Protein AF-A0AAV9DGF5-F1 (afdb_monomer_lite)

Secondary structure (DSSP, 8-state):
-------SHHHHHHHHHHHHHTT----------------SSSS-------HHHHHHHHHHHHHHHHH--------------------EE-SSTTSPPSEEPP---------S------SS---TTSHHHHHHHHHH---HHHHHHHHHHHHHHHHHHHHHHHHHHHHHHHHHHHHHHHHHHHH-STHHHHHHHHHHHHHHHHHHHTT-

Sequence (208 aa):
MDSSSSSDGDAEWRAAIDSIASSAVVFPTKSVSEHRGDGDRPMGTSRGPNLYQLKAQKLLEGILDKSLVMVKDPIPCSDEDPQENEVGIRLFQNAPSGIIFDPIDETQPIRRRPRILPGEEVDEKSKKFKRQIISVAVDGYDIMAAAKHACERSFAKFETKNAAAEAAAKREEERVAKLKKLRGEKWLPSVAREMKTAKLQDDLLQGK

Foldseek 3Di:
DDDDDPPDVVPVVVVVVVVVVVVDDDDYDDDDADDDDDDDDDDDPCPDQGTVSVVVVVVVVVVCVVPDDDPPDDDDDDDDDDDDPQQADDPDPPDPGDGHDDPPPCPDDPPDDPPPDVPDDDDCVDPVNVVVCVVPDDDPVVVVVVVVVVVVVVVVVVVVVVVVVVVVVVVVVVVVVVCCVVPPPCPPVVVVVVVVVVVVVVVVVVPD

Radius of gyration: 36.72 Å; chains: 1; bounding box: 61×80×87 Å

Structure (mmCIF, N/CA/C/O backbone):
data_AF-A0AAV9DGF5-F1
#
_entry.id   AF-A0AAV9DGF5-F1
#
loop_
_atom_site.group_PDB
_atom_site.id
_atom_site.type_symbol
_atom_site.label_atom_id
_atom_site.label_alt_id
_atom_site.label_comp_id
_atom_site.label_asym_id
_atom_site.label_entity_id
_atom_site.label_seq_id
_atom_site.pdbx_PDB_ins_code
_atom_site.Cartn_x
_atom_site.Cartn_y
_atom_site.Cartn_z
_atom_site.occupancy
_atom_site.B_iso_or_equiv
_atom_site.auth_seq_id
_atom_site.auth_comp_id
_atom_site.auth_asym_id
_atom_site.auth_atom_id
_atom_site.pdbx_PDB_model_num
ATOM 1 N N . MET A 1 1 ? -31.010 31.201 3.236 1.00 46.94 1 MET A N 1
ATOM 2 C CA . MET A 1 1 ? -31.273 30.526 1.957 1.00 46.94 1 MET A CA 1
ATOM 3 C C . MET A 1 1 ? -29.942 29.934 1.508 1.00 46.94 1 MET A C 1
ATOM 5 O O . MET A 1 1 ? -29.032 30.713 1.260 1.00 46.94 1 MET A O 1
ATOM 9 N N . ASP A 1 2 ? -29.685 28.628 1.586 1.00 41.91 2 ASP A N 1
ATOM 10 C CA . ASP A 1 2 ? -30.564 27.524 2.005 1.00 41.91 2 ASP A CA 1
ATOM 11 C C . ASP A 1 2 ? -29.786 26.451 2.779 1.00 41.91 2 ASP A C 1
ATOM 13 O O . ASP A 1 2 ? -28.618 26.187 2.499 1.00 41.91 2 ASP A O 1
ATOM 17 N N . SER A 1 3 ? -30.438 25.827 3.764 1.00 47.69 3 SER A N 1
ATOM 18 C CA . SER A 1 3 ? -29.884 24.709 4.537 1.00 47.69 3 SER A CA 1
ATOM 19 C C . SER A 1 3 ? -30.560 23.414 4.097 1.00 47.69 3 SER A C 1
ATOM 21 O O . SER A 1 3 ? -31.632 23.076 4.592 1.00 47.69 3 SER A O 1
ATOM 23 N N . SER A 1 4 ? -29.946 22.692 3.157 1.00 61.62 4 SER A N 1
ATOM 24 C CA . SER A 1 4 ? -30.493 21.420 2.673 1.00 61.62 4 SER A CA 1
ATOM 25 C C . SER A 1 4 ? -30.125 20.273 3.620 1.00 61.62 4 SER A C 1
ATOM 27 O O . SER A 1 4 ? -28.974 19.842 3.684 1.00 61.62 4 SER A O 1
ATOM 29 N N . SER A 1 5 ? -31.116 19.794 4.373 1.00 56.00 5 SER A N 1
ATOM 30 C CA . SER A 1 5 ? -30.986 18.700 5.340 1.00 56.00 5 SER A CA 1
ATOM 31 C C . SER A 1 5 ? -30.864 17.341 4.641 1.00 56.00 5 SER A C 1
ATOM 33 O O . SER A 1 5 ? -31.859 16.771 4.206 1.00 56.00 5 SER A O 1
ATOM 35 N N . SER A 1 6 ? -29.648 16.794 4.571 1.00 53.22 6 SER A N 1
ATOM 36 C CA . SER A 1 6 ? -29.390 15.404 4.159 1.00 53.22 6 SER A CA 1
ATOM 37 C C . SER A 1 6 ? -29.253 14.497 5.391 1.00 53.22 6 SER A C 1
ATOM 39 O O . SER A 1 6 ? -28.189 13.931 5.639 1.00 53.22 6 SER A O 1
ATOM 41 N N . SER A 1 7 ? -30.318 14.399 6.192 1.00 56.41 7 SER A N 1
ATOM 42 C CA . SER A 1 7 ? -30.337 13.697 7.489 1.00 56.41 7 SER A CA 1
ATOM 43 C C . SER A 1 7 ? -31.267 12.469 7.505 1.00 56.41 7 SER A C 1
ATOM 45 O O . SER A 1 7 ? -31.909 12.207 8.519 1.00 56.41 7 SER A O 1
ATOM 47 N N . ASP A 1 8 ? -31.349 11.734 6.393 1.00 61.16 8 ASP A N 1
ATOM 48 C CA . ASP A 1 8 ? -32.264 10.583 6.243 1.00 61.16 8 ASP A CA 1
ATOM 49 C C . ASP A 1 8 ? -31.530 9.223 6.261 1.00 61.16 8 ASP A C 1
ATOM 51 O O . ASP A 1 8 ? -31.943 8.277 6.930 1.00 61.16 8 ASP A O 1
ATOM 55 N N . GLY A 1 9 ? -30.342 9.144 5.644 1.00 62.19 9 GLY A N 1
ATOM 56 C CA . GLY A 1 9 ? -29.578 7.888 5.534 1.00 62.19 9 GLY A CA 1
ATOM 57 C C . GLY A 1 9 ? -29.103 7.274 6.864 1.00 62.19 9 GLY A C 1
ATOM 58 O O . GLY A 1 9 ? -28.858 6.071 6.925 1.00 62.19 9 GLY A O 1
ATOM 59 N N . ASP A 1 10 ? -29.002 8.061 7.943 1.00 70.38 10 ASP A N 1
ATOM 60 C CA . ASP A 1 10 ? -28.616 7.547 9.271 1.00 70.38 10 ASP A CA 1
ATOM 61 C C . ASP A 1 10 ? -29.777 6.811 9.973 1.00 70.38 10 ASP A C 1
ATOM 63 O O . ASP A 1 10 ? -29.538 5.998 10.866 1.00 70.38 10 ASP A O 1
ATOM 67 N N . ALA A 1 11 ? -31.031 7.072 9.574 1.00 78.38 11 ALA A N 1
ATOM 68 C CA . ALA A 1 11 ? -32.221 6.438 10.142 1.00 78.38 11 ALA A CA 1
ATOM 69 C C . ALA A 1 11 ? -32.510 5.077 9.489 1.00 78.38 11 ALA A C 1
ATOM 71 O O . ALA A 1 11 ? -32.663 4.080 10.200 1.00 78.38 11 ALA A O 1
ATOM 72 N N . GLU A 1 12 ? -32.504 5.007 8.152 1.00 77.94 12 GLU A N 1
ATOM 73 C CA . GLU A 1 12 ? -32.692 3.748 7.410 1.00 77.94 12 GLU A CA 1
ATOM 74 C C . GLU A 1 12 ? -31.630 2.702 7.776 1.00 77.94 12 GLU A C 1
ATOM 76 O O . GLU A 1 12 ? -31.948 1.536 8.025 1.00 77.94 12 GLU A O 1
ATOM 81 N N . TRP A 1 13 ? -30.362 3.122 7.879 1.00 73.69 13 TRP A N 1
ATOM 82 C CA . TRP A 1 13 ? -29.264 2.221 8.226 1.00 73.69 13 TRP A CA 1
ATOM 83 C C . TRP A 1 13 ? -29.421 1.612 9.627 1.00 73.69 13 TRP A C 1
ATOM 85 O O . TRP A 1 13 ? -29.176 0.419 9.813 1.00 73.69 13 TRP A O 1
ATOM 95 N N . ARG A 1 14 ? -29.891 2.393 10.610 1.00 79.94 14 ARG A N 1
ATOM 96 C CA . ARG A 1 14 ? -30.169 1.896 11.969 1.00 79.94 14 ARG A CA 1
ATOM 97 C C . ARG A 1 14 ? -31.327 0.901 11.984 1.00 79.94 14 ARG A C 1
ATOM 99 O O . ARG A 1 14 ? -31.186 -0.169 12.570 1.00 79.94 14 ARG A O 1
ATOM 106 N N . ALA A 1 15 ? -32.417 1.200 11.277 1.00 83.06 15 ALA A N 1
ATOM 107 C CA . ALA A 1 15 ? -33.569 0.304 11.180 1.00 83.06 15 ALA A CA 1
ATOM 108 C C . ALA A 1 15 ? -33.201 -1.069 10.577 1.00 83.06 15 ALA A C 1
ATOM 110 O O . ALA A 1 15 ? -33.665 -2.105 11.059 1.00 83.06 15 ALA A O 1
ATOM 111 N N . ALA A 1 16 ? -32.317 -1.097 9.572 1.00 77.94 16 ALA A N 1
ATOM 112 C CA . ALA A 1 16 ? -31.817 -2.341 8.985 1.00 77.94 16 ALA A CA 1
ATOM 113 C C . ALA A 1 16 ? -30.972 -3.176 9.971 1.00 77.94 16 ALA A C 1
ATOM 115 O O . ALA A 1 16 ? -31.096 -4.401 10.006 1.00 77.94 16 ALA A O 1
ATOM 116 N N . ILE A 1 17 ? -30.143 -2.529 10.801 1.00 74.00 17 ILE A N 1
ATOM 117 C CA . ILE A 1 17 ? -29.338 -3.197 11.840 1.00 74.00 17 ILE A CA 1
ATOM 118 C C . ILE A 1 17 ? -30.240 -3.804 12.928 1.00 74.00 17 ILE A C 1
ATOM 120 O O . ILE A 1 17 ? -30.071 -4.974 13.278 1.00 74.00 17 ILE A O 1
ATOM 124 N N . ASP A 1 18 ? -31.221 -3.049 13.429 1.00 77.75 18 ASP A N 1
ATOM 125 C CA . ASP A 1 18 ? -32.106 -3.492 14.518 1.00 77.75 18 ASP A CA 1
ATOM 126 C C . ASP A 1 18 ? -33.054 -4.632 14.083 1.00 77.75 18 ASP A C 1
ATOM 128 O O . ASP A 1 18 ? -33.373 -5.532 14.871 1.00 77.75 18 ASP A O 1
ATOM 132 N N . SER A 1 19 ? -33.433 -4.657 12.799 1.00 73.75 19 SER A N 1
ATOM 133 C CA . SER A 1 19 ? -34.168 -5.769 12.182 1.00 73.75 19 SER A CA 1
ATOM 134 C C . SER A 1 19 ? -33.373 -7.084 12.220 1.00 73.75 19 SER A C 1
ATOM 136 O O . SER A 1 19 ? -33.920 -8.128 12.579 1.00 73.75 19 SER A O 1
ATOM 138 N N . ILE A 1 20 ? -32.065 -7.035 11.939 1.00 65.38 20 ILE A N 1
ATOM 139 C CA . ILE A 1 20 ? -31.173 -8.206 11.996 1.00 65.38 20 ILE A CA 1
ATOM 140 C C . ILE A 1 20 ? -30.886 -8.608 13.451 1.00 65.38 20 ILE A C 1
ATOM 142 O O . ILE A 1 20 ? -30.880 -9.797 13.777 1.00 65.38 20 ILE A O 1
ATOM 146 N N . ALA A 1 21 ? -30.695 -7.633 14.347 1.00 56.59 21 ALA A N 1
ATOM 147 C CA . ALA A 1 21 ? -30.430 -7.876 15.766 1.00 56.59 21 ALA A CA 1
ATOM 148 C C . ALA A 1 21 ? -31.577 -8.628 16.468 1.00 56.59 21 ALA A C 1
ATOM 150 O O . ALA A 1 21 ? -31.322 -9.450 17.346 1.00 56.59 21 ALA A O 1
ATOM 151 N N . SER A 1 22 ? -32.823 -8.422 16.029 1.00 55.53 22 SER A N 1
ATOM 152 C CA . SER A 1 22 ? -33.998 -9.146 16.539 1.00 55.53 22 SER A CA 1
ATOM 153 C C . SER A 1 22 ? -34.061 -10.625 16.115 1.00 55.53 22 SER A C 1
ATOM 155 O O . SER A 1 22 ? -34.888 -11.368 16.639 1.00 55.53 22 SER A O 1
ATOM 157 N N . SER A 1 23 ? -33.201 -11.073 15.190 1.00 54.19 23 SER A N 1
ATOM 158 C CA . SER A 1 23 ? -33.196 -12.441 14.644 1.00 54.19 23 SER A CA 1
ATOM 159 C C . SER A 1 23 ? -31.951 -13.270 15.014 1.00 54.19 23 SER A C 1
ATOM 161 O O . SER A 1 23 ? -31.856 -14.430 14.604 1.00 54.19 23 SER A O 1
ATOM 163 N N . ALA A 1 24 ? -30.982 -12.713 15.749 1.00 49.12 24 ALA A N 1
ATOM 164 C CA . ALA A 1 24 ? -29.681 -13.348 15.983 1.00 49.12 24 ALA A CA 1
ATOM 165 C C . ALA A 1 24 ? -29.558 -13.978 17.385 1.00 49.12 24 ALA A C 1
ATOM 167 O O . ALA A 1 24 ? -29.475 -13.289 18.402 1.00 49.12 24 ALA A O 1
ATOM 168 N N . VAL A 1 25 ? -29.501 -15.312 17.430 1.00 52.97 25 VAL A N 1
ATOM 169 C CA . VAL A 1 25 ? -29.351 -16.103 18.665 1.00 52.97 25 VAL A CA 1
ATOM 170 C C . VAL A 1 25 ? -27.899 -16.039 19.195 1.00 52.97 25 VAL A C 1
ATOM 172 O O . VAL A 1 25 ? -26.943 -15.963 18.427 1.00 52.97 25 VAL A O 1
ATOM 175 N N . VAL A 1 26 ? -27.746 -16.033 20.523 1.00 58.12 26 VAL A N 1
ATOM 176 C CA . VAL A 1 26 ? -26.513 -15.772 21.314 1.00 58.12 26 VAL A CA 1
ATOM 177 C C . VAL A 1 26 ? -25.392 -16.825 21.113 1.00 58.12 26 VAL A C 1
ATOM 179 O O . VAL A 1 26 ? -25.732 -17.951 20.792 1.00 58.12 26 VAL A O 1
ATOM 182 N N . PHE A 1 27 ? -24.095 -16.503 21.356 1.00 40.12 27 PHE A N 1
ATOM 183 C CA . PHE A 1 27 ? -23.136 -17.212 22.276 1.00 40.12 27 PHE A CA 1
ATOM 184 C C . PHE A 1 27 ? -21.673 -16.612 22.286 1.00 40.12 27 PHE A C 1
ATOM 186 O O . PHE A 1 27 ? -21.283 -16.015 21.283 1.00 40.12 27 PHE A O 1
ATOM 193 N N . PRO A 1 28 ? -20.841 -16.703 23.378 1.00 58.50 28 PRO A N 1
ATOM 194 C CA . PRO A 1 28 ? -19.649 -15.817 23.568 1.00 58.50 28 PRO A CA 1
ATOM 195 C C . PRO A 1 28 ? -18.315 -16.362 24.219 1.00 58.50 28 PRO A C 1
ATOM 197 O O . PRO A 1 28 ? -18.340 -17.237 25.075 1.00 58.50 28 PRO A O 1
ATOM 200 N N . THR A 1 29 ? -17.175 -15.645 24.033 1.00 58.03 29 THR A N 1
ATOM 201 C CA . THR A 1 29 ? -15.980 -15.476 24.963 1.00 58.03 29 THR A CA 1
ATOM 202 C C . THR A 1 29 ? -15.065 -16.676 25.379 1.00 58.03 29 THR A C 1
ATOM 204 O O . THR A 1 29 ? -15.499 -17.811 25.316 1.00 58.03 29 THR A O 1
ATOM 207 N N . LYS A 1 30 ? -13.813 -16.554 25.916 1.00 56.44 30 LYS A N 1
ATOM 208 C CA . LYS A 1 30 ? -12.624 -15.645 25.721 1.00 56.44 30 LYS A CA 1
ATOM 209 C C . LYS A 1 30 ? -11.301 -16.319 26.255 1.00 56.44 30 LYS A C 1
ATOM 211 O O . LYS A 1 30 ? -11.115 -17.483 25.934 1.00 56.44 30 LYS A O 1
ATOM 216 N N . SER A 1 31 ? -10.342 -15.673 26.972 1.00 57.84 31 SER A N 1
ATOM 217 C CA . SER A 1 31 ? -8.988 -16.271 27.269 1.00 57.84 31 SER A CA 1
ATOM 218 C C . SER A 1 31 ? -8.159 -15.743 28.511 1.00 57.84 31 SER A C 1
ATOM 220 O O . SER A 1 31 ? -8.039 -14.522 28.595 1.00 57.84 31 SER A O 1
ATOM 222 N N . VAL A 1 32 ? -7.370 -16.610 29.231 1.00 56.53 32 VAL A N 1
ATOM 223 C CA . VAL A 1 32 ? -5.864 -16.509 29.533 1.00 56.53 32 VAL A CA 1
ATOM 224 C C . VAL A 1 32 ? -5.252 -15.844 30.886 1.00 56.53 32 VAL A C 1
ATOM 226 O O . VAL A 1 32 ? -5.646 -14.713 31.127 1.00 56.53 32 VAL A O 1
ATOM 229 N N . SER A 1 33 ? -4.303 -16.437 31.737 1.00 52.28 33 SER A N 1
ATOM 230 C CA . SER A 1 33 ? -3.058 -15.841 32.483 1.00 52.28 33 SER A CA 1
ATOM 231 C C . SER A 1 33 ? -2.229 -16.613 33.624 1.00 52.28 33 SER A C 1
ATOM 233 O O . SER A 1 33 ? -2.580 -17.738 33.953 1.00 52.28 33 SER A O 1
ATOM 235 N N . GLU A 1 34 ? -1.102 -16.030 34.170 1.00 51.31 34 GLU A N 1
ATOM 236 C CA . GLU A 1 34 ? 0.100 -16.549 34.966 1.00 51.31 34 GLU A CA 1
ATOM 237 C C . GLU A 1 34 ? 0.303 -16.141 36.488 1.00 51.31 34 GLU A C 1
ATOM 239 O O . GLU A 1 34 ? -0.334 -15.188 36.922 1.00 51.31 34 GLU A O 1
ATOM 244 N N . HIS A 1 35 ? 1.309 -16.699 37.244 1.00 42.53 35 HIS A N 1
ATOM 245 C CA . HIS A 1 35 ? 2.195 -15.957 38.229 1.00 42.53 35 HIS A CA 1
ATOM 246 C C . HIS A 1 35 ? 3.479 -16.674 38.785 1.00 42.53 35 HIS A C 1
ATOM 248 O O . HIS A 1 35 ? 3.646 -17.883 38.610 1.00 42.53 35 HIS A O 1
ATOM 254 N N . ARG A 1 36 ? 4.422 -15.910 39.388 1.00 50.97 36 ARG A N 1
ATOM 255 C CA . ARG A 1 36 ? 5.820 -16.281 39.768 1.00 50.97 36 ARG A CA 1
ATOM 256 C C . ARG A 1 36 ? 6.086 -16.602 41.251 1.00 50.97 36 ARG A C 1
ATOM 258 O O . ARG A 1 36 ? 5.592 -15.904 42.134 1.00 50.97 36 ARG A O 1
ATOM 265 N N . GLY A 1 37 ? 7.010 -17.546 41.445 1.00 41.66 37 GLY A N 1
ATOM 266 C CA . GLY A 1 37 ? 7.922 -17.638 42.589 1.00 41.66 37 GLY A CA 1
ATOM 267 C C . GLY A 1 37 ? 9.325 -18.077 42.118 1.00 41.66 37 GLY A C 1
ATOM 268 O O . GLY A 1 37 ? 9.436 -18.869 41.180 1.00 41.66 37 GLY A O 1
ATOM 269 N N . ASP A 1 38 ? 10.377 -17.548 42.752 1.00 40.66 38 ASP A N 1
ATOM 270 C CA . ASP A 1 38 ? 11.799 -17.621 42.364 1.00 40.66 38 ASP A CA 1
ATOM 271 C C . ASP A 1 38 ? 12.630 -17.576 43.689 1.00 40.66 38 ASP A C 1
ATOM 273 O O . ASP A 1 38 ? 12.314 -16.732 44.524 1.00 40.66 38 ASP A O 1
ATOM 277 N N . GLY A 1 39 ? 13.672 -18.362 44.027 1.00 51.72 39 GLY A N 1
ATOM 278 C CA . GLY A 1 39 ? 14.284 -19.574 43.446 1.00 51.72 39 GLY A CA 1
ATOM 279 C C . GLY A 1 39 ? 15.826 -19.644 43.640 1.00 51.72 39 GLY A C 1
ATOM 280 O O . GLY A 1 39 ? 16.529 -18.929 42.923 1.00 51.72 39 GLY A O 1
ATOM 281 N N . ASP A 1 40 ? 16.361 -20.500 44.542 1.00 37.06 40 ASP A N 1
ATOM 282 C CA . ASP A 1 40 ? 17.813 -20.834 44.595 1.00 37.06 40 ASP A CA 1
ATOM 283 C C . ASP A 1 40 ? 18.193 -21.724 43.382 1.00 37.06 40 ASP A C 1
ATOM 285 O O . ASP A 1 40 ? 17.349 -22.460 42.864 1.00 37.06 40 ASP A O 1
ATOM 289 N N . ARG A 1 41 ? 19.406 -21.580 42.831 1.00 53.88 41 ARG A N 1
ATOM 290 C CA . ARG A 1 41 ? 19.732 -21.905 41.411 1.00 53.88 41 ARG A CA 1
ATOM 291 C C . ARG A 1 41 ? 20.765 -23.055 41.257 1.00 53.88 41 ARG A C 1
ATOM 293 O O . ARG A 1 41 ? 21.366 -23.407 42.264 1.00 53.88 41 ARG A O 1
ATOM 300 N N . PRO A 1 42 ? 21.081 -23.602 40.045 1.00 48.00 42 PRO A N 1
ATOM 301 C CA . PRO A 1 42 ? 20.579 -23.313 38.689 1.00 48.00 42 PRO A CA 1
ATOM 302 C C . PRO A 1 42 ? 20.271 -24.561 37.811 1.00 48.00 42 PRO A C 1
ATOM 304 O O . PRO A 1 42 ? 21.173 -25.235 37.321 1.00 48.00 42 PRO A O 1
ATOM 307 N N . MET A 1 43 ? 19.011 -24.781 37.444 1.00 47.69 43 MET A N 1
ATOM 308 C CA . MET A 1 43 ? 18.634 -25.380 36.149 1.00 47.69 43 MET A CA 1
ATOM 309 C C . MET A 1 43 ? 17.156 -25.067 35.946 1.00 47.69 43 MET A C 1
ATOM 311 O O . MET A 1 43 ? 16.347 -25.341 36.830 1.00 47.69 43 MET A O 1
ATOM 315 N N . GLY A 1 44 ? 16.822 -24.375 34.856 1.00 48.19 44 GLY A N 1
ATOM 316 C CA . GLY A 1 44 ? 15.523 -23.718 34.726 1.00 48.19 44 GLY A CA 1
ATOM 317 C C . GLY A 1 44 ? 14.374 -24.713 34.833 1.00 48.19 44 GLY A C 1
ATOM 318 O O . GLY A 1 44 ? 14.205 -25.545 33.943 1.00 48.19 44 GLY A O 1
ATO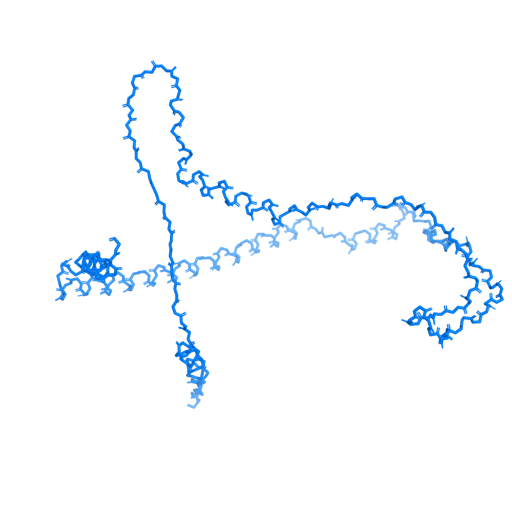M 319 N N . THR A 1 45 ? 13.553 -24.591 35.880 1.00 43.47 45 THR A N 1
ATOM 320 C CA . THR A 1 45 ? 12.236 -25.224 35.893 1.00 43.47 45 THR A CA 1
ATOM 321 C C . THR A 1 45 ? 11.524 -24.771 34.626 1.00 43.47 45 THR A C 1
ATOM 323 O O . THR A 1 45 ? 11.359 -23.570 34.397 1.00 43.47 45 THR A O 1
ATOM 326 N N . SER A 1 46 ? 11.155 -25.718 33.759 1.00 58.78 46 SER A N 1
ATOM 327 C CA . SER A 1 46 ? 10.479 -25.439 32.491 1.00 58.78 46 SER A CA 1
ATOM 328 C C . SER A 1 46 ? 9.029 -25.053 32.773 1.00 58.78 46 SER A C 1
ATOM 330 O O . SER A 1 46 ? 8.086 -25.795 32.498 1.00 58.78 46 SER A O 1
ATOM 332 N N . ARG A 1 47 ? 8.869 -23.886 33.398 1.00 62.97 47 ARG A N 1
ATOM 333 C CA . ARG A 1 47 ? 7.611 -23.209 33.657 1.00 62.97 47 ARG A CA 1
ATOM 334 C C . ARG A 1 47 ? 6.976 -23.015 32.286 1.00 62.97 47 ARG A C 1
ATOM 336 O O . ARG A 1 47 ? 7.508 -22.260 31.473 1.00 62.97 47 ARG A O 1
ATOM 343 N N . GLY A 1 48 ? 5.943 -23.820 32.017 1.00 69.69 48 GLY A N 1
ATOM 344 C CA . GLY A 1 48 ? 5.367 -23.999 30.683 1.00 69.69 48 GLY A CA 1
ATOM 345 C C . GLY A 1 48 ? 5.049 -22.659 30.023 1.00 69.69 48 GLY A C 1
ATOM 346 O O . GLY A 1 48 ? 4.797 -21.694 30.752 1.00 69.69 48 GLY A O 1
ATOM 347 N N . PRO A 1 49 ? 5.095 -22.586 28.676 1.00 72.94 49 PRO A N 1
ATOM 348 C CA . PRO A 1 49 ? 5.142 -21.332 27.937 1.00 72.94 49 PRO A CA 1
ATOM 349 C C . PRO A 1 49 ? 4.102 -20.368 28.479 1.00 72.94 49 PRO A C 1
ATOM 351 O O . PRO A 1 49 ? 2.896 -20.629 28.432 1.00 72.94 49 PRO A O 1
ATOM 354 N N . ASN A 1 50 ? 4.604 -19.266 29.035 1.00 82.38 50 ASN A N 1
ATOM 355 C CA . ASN A 1 50 ? 3.769 -18.243 29.617 1.00 82.38 50 ASN A CA 1
ATOM 356 C C . ASN A 1 50 ? 2.742 -17.848 28.567 1.00 82.38 50 ASN A C 1
ATOM 358 O O . ASN A 1 50 ? 3.045 -17.641 27.399 1.00 82.38 50 ASN A O 1
ATOM 362 N N . LEU A 1 51 ? 1.519 -17.700 29.013 1.00 83.50 51 LEU A N 1
ATOM 363 C CA . LEU A 1 51 ? 0.381 -17.181 28.292 1.00 83.50 51 LEU A CA 1
ATOM 364 C C . LEU A 1 51 ? 0.603 -16.333 27.022 1.00 83.50 51 LEU A C 1
ATOM 366 O O . LEU A 1 51 ? 0.022 -16.594 25.968 1.00 83.50 51 LEU A O 1
ATOM 370 N N . TYR A 1 52 ? 1.397 -15.271 27.153 1.00 87.94 52 TYR A N 1
ATOM 371 C CA . TYR A 1 52 ? 1.692 -14.318 26.093 1.00 87.94 52 TYR A CA 1
ATOM 372 C C . TYR A 1 52 ? 2.632 -14.920 25.043 1.00 87.94 52 TYR A C 1
ATOM 374 O O . TYR A 1 52 ? 2.487 -14.616 23.865 1.00 87.94 52 TYR A O 1
ATOM 382 N N . GLN A 1 53 ? 3.518 -15.833 25.447 1.00 90.19 53 GLN A N 1
ATOM 383 C CA . GLN A 1 53 ? 4.333 -16.675 24.570 1.00 90.19 53 GLN A CA 1
ATOM 384 C C . GLN A 1 53 ? 3.446 -17.655 23.792 1.00 90.19 53 GLN A C 1
ATOM 386 O O . GLN A 1 53 ? 3.589 -17.738 22.581 1.00 90.19 53 GLN A O 1
ATOM 391 N N . LEU A 1 54 ? 2.465 -18.310 24.432 1.00 89.38 54 LEU A N 1
ATOM 392 C CA . LEU A 1 54 ? 1.521 -19.193 23.727 1.00 89.38 54 LEU A CA 1
ATOM 393 C C . LEU A 1 54 ? 0.652 -18.413 22.718 1.00 89.38 54 LEU A C 1
ATOM 395 O O . LEU A 1 54 ? 0.409 -18.871 21.603 1.00 89.38 54 LEU A O 1
ATOM 399 N N . LYS A 1 55 ? 0.222 -17.194 23.077 1.00 91.81 55 LYS A N 1
ATOM 400 C CA . LYS A 1 55 ? -0.461 -16.271 22.154 1.00 91.81 55 LYS A CA 1
ATOM 401 C C . LYS A 1 55 ? 0.437 -15.811 21.005 1.00 91.81 55 LYS A C 1
ATOM 403 O O . LYS A 1 55 ? -0.040 -15.751 19.878 1.00 91.81 55 LYS A O 1
ATOM 408 N N . ALA A 1 56 ? 1.703 -15.494 21.275 1.00 89.12 56 ALA A N 1
ATOM 409 C CA . ALA A 1 56 ? 2.672 -15.123 20.249 1.00 89.12 56 ALA A CA 1
ATOM 410 C C . ALA A 1 56 ? 2.957 -16.300 19.306 1.00 89.12 56 ALA A C 1
ATOM 412 O O . ALA A 1 56 ? 2.929 -16.122 18.095 1.00 89.12 56 ALA A O 1
ATOM 413 N N . GLN A 1 57 ? 3.128 -17.510 19.841 1.00 91.88 57 GLN A N 1
ATOM 414 C CA . GLN A 1 57 ? 3.315 -18.735 19.067 1.00 91.88 57 GLN A CA 1
ATOM 415 C C . GLN A 1 57 ? 2.112 -19.009 18.157 1.00 91.88 57 GLN A C 1
ATOM 417 O O . GLN A 1 57 ? 2.299 -19.177 16.959 1.00 91.88 57 GLN A O 1
ATOM 422 N N . LYS A 1 58 ? 0.880 -18.941 18.682 1.00 92.56 58 LYS A N 1
ATOM 423 C CA . LYS A 1 58 ? -0.343 -19.105 17.877 1.00 92.56 58 LYS A CA 1
ATOM 424 C C . LYS A 1 58 ? -0.544 -17.988 16.841 1.00 92.56 58 LYS A C 1
ATOM 426 O O . LYS A 1 58 ? -1.120 -18.220 15.781 1.00 92.56 58 LYS A O 1
ATOM 431 N N . LEU A 1 59 ? -0.091 -16.766 17.131 1.00 94.62 59 LEU A N 1
ATOM 432 C CA . LEU A 1 59 ? -0.091 -15.671 16.157 1.00 94.62 59 LEU A CA 1
ATOM 433 C C . LEU A 1 59 ? 0.908 -15.939 15.023 1.00 94.62 59 LEU A C 1
ATOM 435 O O . LEU A 1 59 ? 0.565 -15.711 13.869 1.00 94.62 59 LEU A O 1
ATOM 439 N N . LEU A 1 60 ? 2.107 -16.435 15.344 1.00 92.50 60 LEU A N 1
ATOM 440 C CA . LEU A 1 60 ? 3.136 -16.802 14.368 1.00 92.50 60 LEU A CA 1
ATOM 441 C C . LEU A 1 60 ? 2.701 -17.999 13.510 1.00 92.50 60 LEU A C 1
ATOM 443 O O . LEU A 1 60 ? 2.796 -17.924 12.292 1.00 92.50 60 LEU A O 1
ATOM 447 N N . GLU A 1 61 ? 2.147 -19.046 14.119 1.00 92.31 61 GLU A N 1
ATOM 448 C CA . GLU A 1 61 ? 1.516 -20.191 13.443 1.00 92.31 61 GLU A CA 1
ATOM 449 C C . GLU A 1 61 ? 0.435 -19.713 12.458 1.00 92.31 61 GLU A C 1
ATOM 451 O O . GLU A 1 61 ? 0.544 -19.928 11.255 1.00 92.31 61 GLU A O 1
ATOM 456 N N . GLY A 1 62 ? -0.508 -18.888 12.925 1.00 91.06 62 GLY A N 1
ATOM 457 C CA . GLY A 1 62 ? -1.534 -18.279 12.076 1.00 91.06 62 GLY A CA 1
ATOM 458 C C . GLY A 1 62 ? -1.038 -17.210 11.085 1.00 91.06 62 GLY A C 1
ATOM 459 O O . GLY A 1 62 ? -1.863 -16.670 10.342 1.00 91.06 62 GLY A O 1
ATOM 460 N N . ILE A 1 63 ? 0.252 -16.856 11.075 1.00 92.12 63 ILE A N 1
ATOM 461 C CA . ILE A 1 63 ? 0.912 -16.082 10.0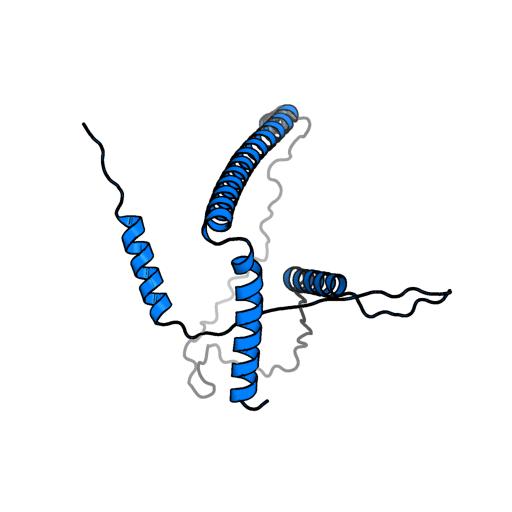07 1.00 92.12 63 ILE A CA 1
ATOM 462 C C . ILE A 1 63 ? 1.566 -17.042 9.004 1.00 92.12 63 ILE A C 1
ATOM 464 O O . ILE A 1 63 ? 1.451 -16.821 7.798 1.00 92.12 63 ILE A O 1
ATOM 468 N N . LEU A 1 64 ? 2.201 -18.118 9.476 1.00 88.38 64 LEU A N 1
ATOM 469 C CA . LEU A 1 64 ? 2.792 -19.162 8.637 1.00 88.38 64 LEU A CA 1
ATOM 470 C C . LEU A 1 64 ? 1.718 -19.855 7.788 1.00 88.38 64 LEU A C 1
ATOM 472 O O . LEU A 1 64 ? 1.855 -19.867 6.570 1.00 88.38 64 LEU A O 1
ATOM 476 N N . ASP A 1 65 ? 0.595 -20.271 8.381 1.00 84.38 65 ASP A N 1
ATOM 477 C CA . ASP A 1 65 ? -0.539 -20.896 7.670 1.00 84.38 65 ASP A CA 1
ATOM 478 C C . ASP A 1 65 ? -1.117 -20.026 6.539 1.00 84.38 65 ASP A C 1
ATOM 480 O O . ASP A 1 65 ? -1.699 -20.530 5.582 1.00 84.38 65 ASP A O 1
ATOM 484 N N . LYS A 1 66 ? -0.995 -18.696 6.659 1.00 87.81 66 LYS A N 1
ATOM 485 C CA . LYS A 1 66 ? -1.497 -17.734 5.663 1.00 87.81 66 LYS A CA 1
ATOM 486 C C . LYS A 1 66 ? -0.459 -17.346 4.616 1.00 87.81 66 LYS A C 1
ATOM 488 O O . LYS A 1 66 ? -0.836 -16.862 3.554 1.00 87.81 66 LYS A O 1
ATOM 493 N N . SER A 1 67 ? 0.828 -17.475 4.935 1.00 82.19 67 SER A N 1
ATOM 494 C CA . SER A 1 67 ? 1.934 -17.063 4.061 1.00 82.19 67 SER A CA 1
ATOM 495 C C . SER A 1 67 ? 2.572 -18.232 3.309 1.00 82.19 67 SER A C 1
ATOM 497 O O . SER A 1 67 ? 3.177 -18.013 2.262 1.00 82.19 67 SER A O 1
ATOM 499 N N . LEU A 1 68 ? 2.410 -19.462 3.802 1.00 79.62 68 LEU A N 1
ATOM 500 C CA . LEU A 1 68 ? 2.965 -20.682 3.224 1.00 79.62 68 LEU A CA 1
ATOM 501 C C . LEU A 1 68 ? 1.842 -21.601 2.729 1.00 79.62 68 LEU A C 1
ATOM 503 O O . LEU A 1 68 ? 1.193 -22.292 3.510 1.00 79.62 68 LEU A O 1
ATOM 507 N N . VAL A 1 69 ? 1.659 -21.670 1.410 1.00 78.38 69 VAL A N 1
ATOM 508 C CA . VAL A 1 69 ? 0.846 -22.719 0.780 1.00 78.38 69 VAL A CA 1
ATOM 509 C C . VAL A 1 69 ? 1.751 -23.913 0.490 1.00 78.38 69 VAL A C 1
ATOM 511 O O . VAL A 1 69 ? 2.563 -23.879 -0.433 1.00 78.38 69 VAL A O 1
ATOM 514 N N . MET A 1 70 ? 1.624 -24.981 1.280 1.00 67.12 70 MET A N 1
ATOM 515 C CA . MET A 1 70 ? 2.290 -26.249 0.978 1.00 67.12 70 MET A CA 1
ATOM 516 C C . MET A 1 70 ? 1.603 -26.935 -0.206 1.00 67.12 70 MET A C 1
ATOM 518 O O . MET A 1 70 ? 0.558 -27.563 -0.038 1.00 67.12 70 MET A O 1
ATOM 522 N N . VAL A 1 71 ? 2.225 -26.865 -1.383 1.00 72.81 71 VAL A N 1
ATOM 523 C CA . VAL A 1 71 ? 1.861 -27.694 -2.540 1.00 72.81 71 VAL A CA 1
ATOM 524 C C . VAL A 1 71 ? 2.232 -29.146 -2.222 1.00 72.81 71 VAL A C 1
ATOM 526 O O . VAL A 1 71 ? 3.392 -29.546 -2.316 1.00 72.81 71 VAL A O 1
ATOM 529 N N . LYS A 1 72 ? 1.246 -29.925 -1.765 1.00 64.38 72 LYS A N 1
ATOM 530 C CA . LYS A 1 72 ? 1.368 -31.366 -1.509 1.00 64.38 72 LYS A CA 1
ATOM 531 C C . LYS A 1 72 ? 1.021 -32.150 -2.775 1.00 64.38 72 LYS A C 1
ATOM 533 O O . LYS A 1 72 ? 0.055 -32.908 -2.769 1.00 64.38 72 LYS A O 1
ATOM 538 N N . ASP A 1 73 ? 1.842 -32.007 -3.809 1.00 60.72 73 ASP A N 1
ATOM 539 C CA . ASP A 1 73 ? 1.634 -32.706 -5.079 1.00 60.72 73 ASP A CA 1
ATOM 540 C C . ASP A 1 73 ? 2.656 -33.842 -5.256 1.00 60.72 73 ASP A C 1
ATOM 542 O O . ASP A 1 73 ? 3.685 -33.665 -5.914 1.00 60.72 73 ASP A O 1
ATOM 546 N N . PRO A 1 74 ? 2.410 -35.040 -4.695 1.00 67.38 74 PRO A N 1
ATOM 547 C CA . PRO A 1 74 ? 3.012 -36.249 -5.207 1.00 67.38 74 PRO A CA 1
ATOM 548 C C . PRO A 1 74 ? 2.191 -36.791 -6.390 1.00 67.38 74 PRO A C 1
ATOM 550 O O . PRO A 1 74 ? 1.207 -37.492 -6.180 1.00 67.38 74 PRO A O 1
ATOM 553 N N . ILE A 1 75 ? 2.735 -36.582 -7.598 1.00 53.66 75 ILE A N 1
ATOM 554 C CA . ILE A 1 75 ? 2.761 -37.576 -8.695 1.00 53.66 75 ILE A CA 1
ATOM 555 C C . ILE A 1 75 ? 1.422 -37.756 -9.468 1.00 53.66 75 ILE A C 1
ATOM 557 O O . ILE A 1 75 ? 0.334 -37.665 -8.906 1.00 53.66 75 ILE A O 1
ATOM 561 N N . PRO A 1 76 ? 1.488 -37.975 -10.796 1.00 54.09 76 PRO A N 1
ATOM 562 C CA . PRO A 1 76 ? 1.121 -39.301 -11.315 1.00 54.09 76 PRO A CA 1
ATOM 563 C C . PRO A 1 76 ? 2.204 -39.887 -12.238 1.00 54.09 76 PRO A C 1
ATOM 565 O O . PRO A 1 76 ? 2.617 -39.251 -13.206 1.00 54.09 76 PRO A O 1
ATOM 568 N N . CYS A 1 77 ? 2.618 -41.128 -11.971 1.00 48.34 77 CYS A N 1
ATOM 569 C CA . CYS A 1 77 ? 3.163 -41.998 -13.007 1.00 48.34 77 CYS A CA 1
ATOM 570 C C . CYS A 1 77 ? 1.967 -42.536 -13.795 1.00 48.34 77 CYS A C 1
ATOM 572 O O . CYS A 1 77 ? 0.975 -42.947 -13.192 1.00 48.34 77 CYS A O 1
ATOM 574 N N . SER A 1 78 ? 2.039 -42.488 -15.121 1.00 56.03 78 SER A N 1
ATOM 575 C CA . SER A 1 78 ? 1.001 -43.034 -15.992 1.00 56.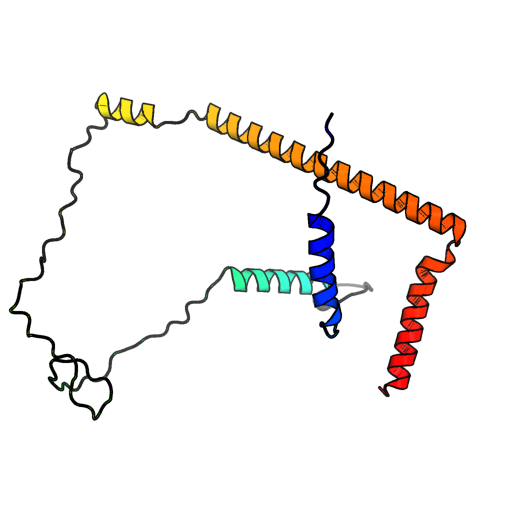03 78 SER A CA 1
ATOM 576 C C . SER A 1 78 ? 1.297 -44.504 -16.260 1.00 56.03 78 SER A C 1
ATOM 578 O O . SER A 1 78 ? 2.180 -44.800 -17.060 1.00 56.03 78 SER A O 1
ATOM 580 N N . ASP A 1 79 ? 0.551 -45.390 -15.605 1.00 56.38 79 ASP A N 1
ATOM 581 C CA . ASP A 1 79 ? 0.488 -46.807 -15.956 1.00 56.38 79 ASP A CA 1
ATOM 582 C C . ASP A 1 79 ? -0.847 -47.075 -16.683 1.00 56.38 79 ASP A C 1
ATOM 584 O O . ASP A 1 79 ? -1.907 -46.656 -16.215 1.00 56.38 79 ASP A O 1
ATOM 588 N N . GLU A 1 80 ? -0.755 -47.789 -17.808 1.00 46.41 80 GLU A N 1
ATOM 589 C CA . GLU A 1 80 ? -1.825 -48.315 -18.678 1.00 46.41 80 GLU A CA 1
ATOM 590 C C . GLU A 1 80 ? -2.682 -47.345 -19.533 1.00 46.41 80 GLU A C 1
ATOM 592 O O . GLU A 1 80 ? -3.639 -46.724 -19.070 1.00 46.41 80 GLU A O 1
ATOM 597 N N . ASP A 1 81 ? -2.440 -47.386 -20.852 1.00 52.81 81 ASP A N 1
ATOM 598 C CA . ASP A 1 81 ? -3.466 -47.220 -21.895 1.00 52.81 81 ASP A CA 1
ATOM 599 C C . ASP A 1 81 ? -3.961 -48.612 -22.335 1.00 52.81 81 ASP A C 1
ATOM 601 O O . ASP A 1 81 ? -3.144 -49.501 -22.591 1.00 52.81 81 ASP A O 1
ATOM 605 N N . PRO A 1 82 ? -5.272 -48.784 -22.578 1.00 53.62 82 PRO A N 1
ATOM 606 C CA . PRO A 1 82 ? -5.680 -49.556 -23.748 1.00 53.62 82 PRO A CA 1
ATOM 607 C C . PRO A 1 82 ? -6.701 -48.796 -24.604 1.00 53.62 82 PRO A C 1
ATOM 609 O O . PRO A 1 82 ? -7.912 -48.906 -24.440 1.00 53.62 82 PRO A O 1
ATOM 612 N N . GLN 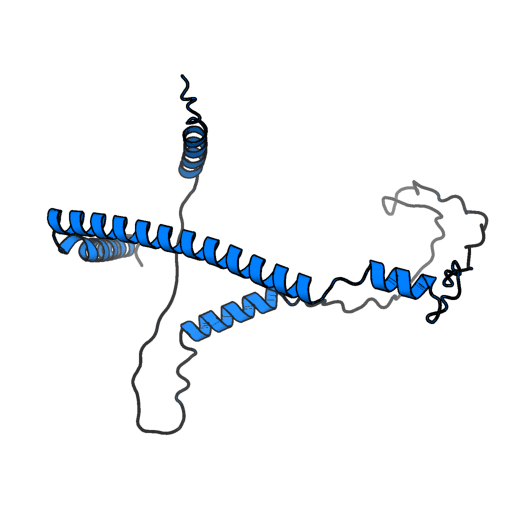A 1 83 ? -6.152 -48.042 -25.555 1.00 57.22 83 GLN A N 1
ATOM 613 C CA . GLN A 1 83 ? -6.612 -47.901 -26.938 1.00 57.22 83 GLN A CA 1
ATOM 614 C C . GLN A 1 83 ? -8.004 -48.485 -27.291 1.00 57.22 83 GLN A C 1
ATOM 616 O O . GLN A 1 83 ? -8.114 -49.635 -27.718 1.00 57.22 83 GLN A O 1
ATOM 621 N N . GLU A 1 84 ? -9.032 -47.634 -27.322 1.00 54.19 84 GLU A N 1
ATOM 622 C CA . GLU A 1 84 ? -10.184 -47.815 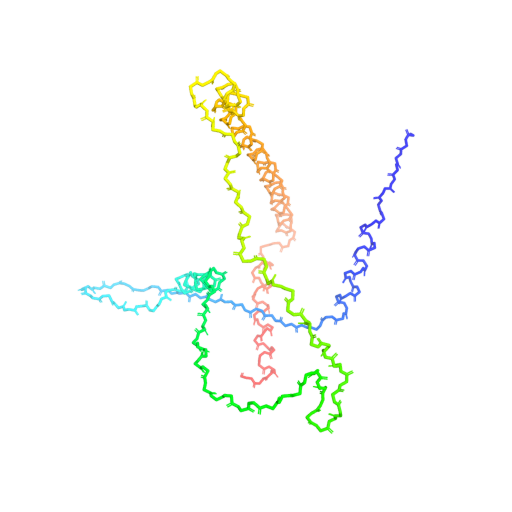-28.216 1.00 54.19 84 GLU A CA 1
ATOM 623 C C . GLU A 1 84 ? -10.348 -46.557 -29.076 1.00 54.19 84 GLU A C 1
ATOM 625 O O . GLU A 1 84 ? -10.489 -45.445 -28.572 1.00 54.19 84 GLU A O 1
ATOM 630 N N . ASN A 1 85 ? -10.276 -46.731 -30.398 1.00 58.81 85 ASN A N 1
ATOM 631 C CA . ASN A 1 85 ? -10.167 -45.639 -31.371 1.00 58.81 85 ASN A CA 1
ATOM 632 C C . ASN A 1 85 ? -11.535 -44.985 -31.679 1.00 58.81 85 ASN A C 1
ATOM 634 O O . ASN A 1 85 ? -11.916 -44.865 -32.844 1.00 58.81 85 ASN A O 1
ATOM 638 N N . GLU A 1 86 ? -12.297 -44.579 -30.658 1.00 59.34 86 GLU A N 1
ATOM 639 C CA . GLU A 1 86 ? -13.480 -43.733 -30.860 1.00 59.34 86 GLU A CA 1
ATOM 640 C C . GLU A 1 86 ? -13.050 -42.277 -31.061 1.00 59.34 86 GLU A C 1
ATOM 642 O O . GLU A 1 86 ? -12.623 -41.586 -30.138 1.00 59.34 86 GLU A O 1
ATOM 647 N N . VAL A 1 87 ? -13.185 -41.796 -32.298 1.00 63.66 87 VAL A N 1
ATOM 648 C CA . VAL A 1 87 ? -12.873 -40.415 -32.689 1.00 63.66 87 VAL A CA 1
ATOM 649 C C . VAL A 1 87 ? -14.012 -39.479 -32.247 1.00 63.66 87 VAL A C 1
ATOM 651 O O . VAL A 1 87 ? -14.681 -38.850 -33.064 1.00 63.66 87 VAL A O 1
ATOM 654 N N . GLY A 1 88 ? -14.288 -39.411 -30.942 1.00 70.56 88 GLY A N 1
ATOM 655 C CA . GLY A 1 88 ? -15.364 -38.575 -30.419 1.00 70.56 88 GLY A CA 1
ATOM 656 C C . GLY A 1 88 ? -15.546 -38.568 -28.901 1.00 70.56 88 GLY A C 1
ATOM 657 O O . GLY A 1 88 ? -15.047 -39.424 -28.178 1.00 70.56 88 GLY A O 1
ATOM 658 N N . ILE A 1 89 ? -16.285 -37.569 -28.410 1.00 80.69 89 ILE A N 1
ATOM 659 C CA . ILE A 1 89 ? -16.639 -37.425 -26.994 1.00 80.69 89 ILE A CA 1
ATOM 660 C C . ILE A 1 89 ? -17.936 -38.187 -26.702 1.00 80.69 89 ILE A C 1
ATOM 662 O O . ILE A 1 89 ? -18.981 -37.959 -27.325 1.00 80.69 89 ILE A O 1
ATOM 666 N N . ARG A 1 90 ? -17.876 -39.039 -25.678 1.00 84.25 90 ARG A N 1
ATOM 667 C CA . ARG A 1 90 ? -18.979 -39.849 -25.157 1.00 84.25 90 ARG A CA 1
ATOM 668 C C . ARG A 1 90 ? -19.350 -39.386 -23.741 1.00 84.25 90 ARG A C 1
ATOM 670 O O . ARG A 1 90 ? -18.502 -39.368 -22.857 1.00 84.25 90 ARG A O 1
ATOM 677 N N . LEU A 1 91 ? -20.614 -39.004 -23.523 1.00 83.81 91 LEU A N 1
ATOM 678 C CA . LEU A 1 91 ? -21.088 -38.447 -22.237 1.00 83.81 91 LEU A CA 1
ATOM 679 C C . LEU A 1 91 ? -21.285 -39.502 -21.134 1.00 83.81 91 LEU A C 1
ATOM 681 O O . LEU A 1 91 ? -21.159 -39.192 -19.954 1.00 83.81 91 LEU A O 1
ATOM 685 N N . PHE A 1 92 ? -21.603 -40.740 -21.515 1.00 79.69 92 PHE A N 1
ATOM 686 C CA . PHE A 1 92 ? -21.793 -41.874 -20.608 1.00 79.69 92 PHE A CA 1
ATOM 687 C C . PHE A 1 92 ? -21.181 -43.119 -21.242 1.00 79.69 92 PHE A C 1
ATOM 689 O O . PHE A 1 92 ? -21.344 -43.314 -22.442 1.00 79.69 92 PHE A O 1
ATOM 696 N N . GLN A 1 93 ? -20.551 -43.989 -20.450 1.00 78.12 93 GLN A N 1
ATOM 697 C CA . GLN A 1 93 ? -19.789 -45.153 -20.934 1.00 78.12 93 GLN A CA 1
ATOM 698 C C . GLN A 1 93 ? -20.529 -46.035 -21.962 1.00 78.12 93 GLN A C 1
ATOM 700 O O . GLN A 1 93 ? -19.892 -46.559 -22.867 1.00 78.12 93 GLN A O 1
ATOM 705 N N . ASN A 1 94 ? -21.858 -46.147 -21.851 1.00 78.38 94 ASN A N 1
ATOM 706 C CA . ASN A 1 94 ? -22.700 -46.992 -22.708 1.00 78.38 94 ASN A CA 1
ATOM 707 C C . ASN A 1 94 ? -23.577 -46.194 -23.701 1.00 78.38 94 ASN A C 1
ATOM 709 O O . ASN A 1 94 ? -24.484 -46.760 -24.307 1.00 78.38 94 ASN A O 1
ATOM 713 N N . ALA A 1 95 ? -23.376 -44.878 -23.828 1.00 79.56 95 ALA A N 1
ATOM 714 C CA . ALA A 1 95 ? -24.087 -44.040 -24.795 1.00 79.56 95 ALA A CA 1
ATOM 715 C C . ALA A 1 95 ? -23.311 -43.966 -26.124 1.00 79.56 95 ALA A C 1
ATOM 717 O O . ALA A 1 95 ? -22.085 -44.028 -26.100 1.00 79.56 95 ALA A O 1
ATOM 718 N N . PRO A 1 96 ? -23.975 -43.782 -27.279 1.00 73.81 96 PRO A N 1
ATOM 719 C CA . PRO A 1 96 ? -23.265 -43.496 -28.523 1.00 73.81 96 PRO A CA 1
ATOM 720 C C . PRO A 1 96 ? -22.448 -42.198 -28.401 1.00 73.81 96 PRO A C 1
ATOM 722 O O . PRO A 1 96 ? -22.887 -41.236 -27.763 1.00 73.81 96 PRO A O 1
ATOM 725 N N . SER A 1 97 ? -21.272 -42.166 -29.029 1.00 75.94 97 SER A N 1
ATOM 726 C CA . SER A 1 97 ? -20.424 -40.972 -29.099 1.00 75.94 97 SER A CA 1
ATOM 727 C C . SER A 1 97 ? -21.164 -39.817 -29.776 1.00 75.94 97 SER A C 1
ATOM 729 O O . SER A 1 97 ? -21.614 -39.930 -30.914 1.00 75.94 97 SER A O 1
ATOM 731 N N . GLY A 1 98 ? -21.339 -38.715 -29.042 1.00 68.69 98 GLY A N 1
ATOM 732 C CA . GLY A 1 98 ? -22.241 -37.623 -29.427 1.00 68.69 98 GLY A CA 1
ATOM 733 C C . GLY A 1 98 ? -21.563 -36.484 -30.186 1.00 68.69 98 GLY A C 1
ATOM 734 O O . GLY A 1 98 ? -22.229 -35.750 -30.909 1.00 68.69 98 GLY A O 1
ATOM 735 N N . ILE A 1 99 ? -20.247 -36.333 -30.026 1.00 76.44 99 ILE A N 1
ATOM 736 C CA . ILE A 1 99 ? -19.435 -35.330 -30.722 1.00 76.44 99 ILE A CA 1
ATOM 737 C C . ILE A 1 99 ? -18.317 -36.088 -31.422 1.00 76.44 99 ILE A C 1
ATOM 739 O O . ILE A 1 99 ? -17.368 -36.493 -30.762 1.00 76.44 99 ILE A O 1
ATOM 743 N N . ILE A 1 100 ? -18.435 -36.302 -32.729 1.00 77.88 100 ILE A N 1
ATOM 744 C CA . ILE A 1 100 ? -17.368 -36.891 -33.543 1.00 77.88 100 ILE A CA 1
ATOM 745 C C . ILE A 1 100 ? -16.384 -35.770 -33.885 1.00 77.88 100 ILE A C 1
ATOM 747 O O . ILE A 1 100 ? -16.807 -34.694 -34.310 1.00 77.88 100 ILE A O 1
ATOM 751 N N . PHE A 1 101 ? -15.086 -35.997 -33.690 1.00 72.69 101 PHE A N 1
ATOM 752 C CA . PHE A 1 101 ? -14.078 -35.101 -34.251 1.00 72.69 101 PHE A CA 1
ATOM 753 C C . PHE A 1 101 ? -13.852 -35.502 -35.707 1.00 72.69 101 PHE A C 1
ATOM 755 O O . PHE A 1 101 ? -13.481 -36.644 -35.976 1.00 72.69 101 PHE A O 1
ATOM 762 N N . ASP A 1 102 ? -14.038 -34.579 -36.651 1.00 73.12 102 ASP A N 1
ATOM 763 C CA . ASP A 1 102 ? -13.513 -34.808 -37.997 1.00 73.12 102 ASP A CA 1
ATOM 764 C C . ASP A 1 102 ? -11.993 -35.016 -37.883 1.00 73.12 102 ASP A C 1
ATOM 766 O O . ASP A 1 102 ? -11.327 -34.225 -37.200 1.00 73.12 102 ASP A O 1
ATOM 770 N N . PRO A 1 103 ? -11.413 -36.057 -38.512 1.00 65.69 103 PRO A N 1
ATOM 771 C CA . PRO A 1 103 ? -9.969 -36.188 -38.583 1.00 65.69 103 PRO A CA 1
ATOM 772 C C . PRO A 1 103 ? -9.435 -34.996 -39.377 1.00 65.69 103 PRO A C 1
ATOM 774 O O . PRO A 1 103 ? -9.578 -34.925 -40.597 1.00 65.69 103 PRO A O 1
ATOM 777 N N . ILE A 1 104 ? -8.860 -34.035 -38.651 1.00 61.38 104 ILE A N 1
ATOM 778 C CA . ILE A 1 104 ? -8.235 -32.843 -39.214 1.00 61.38 104 ILE A CA 1
ATOM 779 C C . ILE A 1 104 ? -7.068 -33.327 -40.073 1.00 61.38 104 ILE A C 1
ATOM 781 O O . ILE A 1 104 ? -6.018 -33.693 -39.544 1.00 61.38 104 ILE A O 1
ATOM 785 N N . ASP A 1 105 ? -7.283 -33.335 -41.390 1.00 60.12 105 ASP A N 1
ATOM 786 C CA . ASP A 1 105 ? -6.246 -33.556 -42.395 1.00 60.12 105 ASP A CA 1
ATOM 787 C C . ASP A 1 105 ? -5.044 -32.672 -42.042 1.00 60.12 105 ASP A C 1
ATOM 789 O O . ASP A 1 105 ? -5.231 -31.484 -41.770 1.00 60.12 105 ASP A O 1
ATOM 793 N N . GLU A 1 106 ? -3.851 -33.266 -41.916 1.00 62.19 106 GLU A N 1
ATOM 794 C CA . GLU A 1 106 ? -2.770 -32.752 -41.062 1.00 62.19 106 GLU A CA 1
ATOM 795 C C . GLU A 1 106 ? -2.286 -31.345 -41.467 1.00 62.19 106 GLU A C 1
ATOM 797 O O . GLU A 1 106 ? -1.255 -31.170 -42.128 1.00 62.19 106 GLU A O 1
ATOM 802 N N . THR A 1 107 ? -2.975 -30.297 -41.002 1.00 61.69 107 THR A N 1
ATOM 803 C CA . THR A 1 107 ? -2.500 -28.921 -41.123 1.00 61.69 107 THR A CA 1
ATOM 804 C C . THR A 1 107 ? -1.273 -28.801 -40.238 1.00 61.69 107 THR A C 1
ATOM 806 O O . THR A 1 107 ? -1.393 -28.632 -39.021 1.00 61.69 107 THR A O 1
ATOM 809 N N . GLN A 1 108 ? -0.099 -28.965 -40.855 1.00 64.88 108 GLN A N 1
ATOM 810 C CA . GLN A 1 108 ? 1.188 -29.067 -40.177 1.00 64.88 108 GLN A CA 1
ATOM 811 C C . GLN A 1 108 ? 1.265 -28.051 -39.032 1.00 64.88 108 GLN A C 1
ATOM 813 O O . GLN A 1 108 ? 1.150 -26.847 -39.295 1.00 64.88 108 GLN A O 1
ATOM 818 N N . PRO A 1 109 ? 1.479 -28.481 -37.772 1.00 61.81 109 PRO A N 1
ATOM 819 C CA . PRO A 1 109 ? 1.627 -27.530 -36.685 1.00 61.81 109 PRO A CA 1
ATOM 820 C C . PRO A 1 109 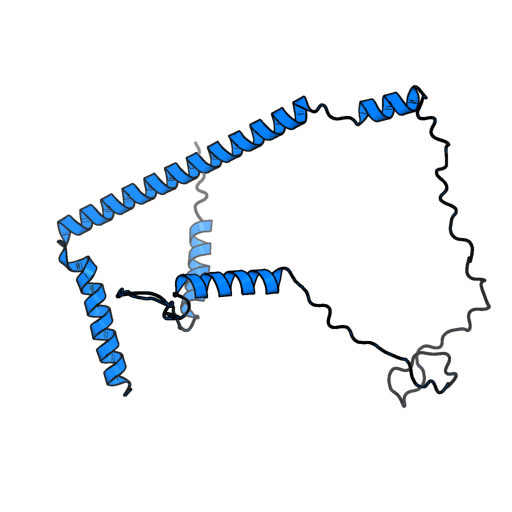? 2.770 -26.588 -37.051 1.00 61.81 109 PRO A C 1
ATOM 822 O O . PRO A 1 109 ? 3.822 -27.039 -37.513 1.00 61.81 109 PRO A O 1
ATOM 825 N N . ILE A 1 110 ? 2.579 -25.280 -36.866 1.00 66.31 110 ILE A N 1
ATOM 826 C CA . ILE A 1 110 ? 3.592 -24.274 -37.198 1.00 66.31 110 ILE A CA 1
ATOM 827 C C . ILE A 1 110 ? 4.751 -24.420 -36.197 1.00 66.31 110 ILE A C 1
ATOM 829 O O . ILE A 1 110 ? 4.863 -23.698 -35.211 1.00 66.31 110 ILE A O 1
ATOM 833 N N . ARG A 1 111 ? 5.649 -25.384 -36.452 1.00 64.19 111 ARG A N 1
ATOM 834 C CA . ARG A 1 111 ? 6.792 -25.762 -35.594 1.00 64.19 111 ARG A CA 1
ATOM 835 C C . ARG A 1 111 ? 7.865 -24.666 -35.501 1.00 64.19 111 ARG A C 1
ATOM 837 O O . ARG A 1 111 ? 8.884 -24.842 -34.837 1.00 64.19 111 ARG A O 1
ATOM 844 N N . ARG A 1 112 ? 7.663 -23.526 -36.167 1.00 71.94 112 ARG A N 1
ATOM 845 C CA . ARG A 1 112 ? 8.545 -22.359 -36.111 1.00 71.94 112 ARG A CA 1
ATOM 846 C C . ARG A 1 112 ? 8.034 -21.396 -35.044 1.00 71.94 112 ARG A C 1
ATOM 848 O O . ARG A 1 112 ? 7.085 -20.658 -35.284 1.00 71.94 112 ARG A O 1
ATOM 855 N N . ARG A 1 113 ? 8.711 -21.369 -33.889 1.00 72.88 113 ARG A N 1
ATOM 856 C CA . ARG A 1 113 ? 8.554 -20.283 -32.906 1.00 72.88 113 ARG A CA 1
ATOM 857 C C . ARG A 1 113 ? 8.711 -18.933 -33.628 1.00 72.88 113 ARG A C 1
ATOM 859 O O . ARG A 1 113 ? 9.652 -18.815 -34.424 1.00 72.88 113 ARG A O 1
ATOM 866 N N . PRO A 1 114 ? 7.865 -17.921 -33.361 1.00 70.12 114 PRO A N 1
ATOM 867 C CA . PRO A 1 114 ? 8.089 -16.586 -33.896 1.00 70.12 114 PRO A CA 1
ATOM 868 C C . PRO A 1 114 ? 9.464 -16.104 -33.428 1.00 70.12 114 PRO A C 1
ATOM 870 O O . PRO A 1 114 ? 9.757 -16.082 -32.231 1.00 70.12 114 PRO A O 1
ATOM 873 N N . ARG A 1 115 ? 10.336 -15.752 -34.378 1.00 68.38 115 ARG A N 1
ATOM 874 C CA . ARG A 1 115 ? 11.652 -15.178 -34.081 1.00 68.38 115 ARG A CA 1
ATOM 875 C C . ARG A 1 115 ? 11.471 -13.726 -33.649 1.00 68.38 115 ARG A C 1
ATOM 877 O O . ARG A 1 115 ? 11.700 -12.815 -34.436 1.00 68.38 115 ARG A O 1
ATOM 884 N N . ILE A 1 116 ? 11.075 -13.528 -32.392 1.00 70.38 116 ILE A N 1
ATOM 885 C CA . ILE A 1 116 ? 11.137 -12.228 -31.715 1.00 70.38 116 ILE A CA 1
ATOM 886 C C . ILE A 1 116 ? 12.608 -11.957 -31.374 1.00 70.38 116 ILE A C 1
ATOM 888 O O . ILE A 1 116 ? 13.040 -12.045 -30.228 1.00 70.38 116 ILE A O 1
ATOM 892 N N . LEU A 1 117 ? 13.403 -11.699 -32.410 1.00 65.56 117 LEU A N 1
ATOM 893 C CA . LEU A 1 117 ? 14.675 -11.012 -32.246 1.00 65.56 117 LEU A CA 1
ATOM 894 C C . LEU A 1 117 ? 14.350 -9.534 -31.977 1.00 65.56 117 LEU A C 1
ATOM 896 O O . LEU A 1 117 ? 13.426 -9.015 -32.610 1.00 65.56 117 LEU A O 1
ATOM 900 N N . PRO A 1 118 ? 15.068 -8.845 -31.072 1.00 73.69 118 PRO A N 1
ATOM 901 C CA . PRO A 1 118 ? 15.017 -7.389 -30.989 1.00 73.69 118 PRO A CA 1
ATOM 902 C C . PRO A 1 118 ? 15.255 -6.807 -32.389 1.00 73.69 118 PRO A C 1
ATOM 904 O O . PRO A 1 118 ? 16.301 -7.044 -32.986 1.00 73.69 118 PRO A O 1
ATOM 907 N N . GLY A 1 119 ? 14.239 -6.146 -32.950 1.00 65.31 119 GLY A N 1
ATOM 908 C CA . GLY A 1 119 ? 14.171 -5.880 -34.395 1.00 65.31 119 GLY A CA 1
ATOM 909 C C . GLY A 1 119 ? 15.138 -4.812 -34.911 1.00 65.31 119 GLY A C 1
ATOM 910 O O . GLY A 1 119 ? 15.284 -4.660 -36.120 1.00 65.31 119 GLY A O 1
ATOM 911 N N . GLU A 1 120 ? 15.787 -4.082 -34.008 1.00 75.19 120 GLU A N 1
ATOM 912 C CA . GLU A 1 120 ? 16.766 -3.040 -34.301 1.00 75.19 120 GLU A CA 1
ATOM 913 C C . GLU A 1 120 ? 17.937 -3.215 -33.323 1.00 75.19 120 GLU A C 1
ATOM 915 O O . GLU A 1 120 ? 17.727 -3.311 -32.110 1.00 75.19 120 GLU A O 1
ATOM 920 N N . GLU A 1 121 ? 19.168 -3.295 -33.837 1.00 76.19 121 GLU A N 1
ATOM 921 C CA . GLU A 1 121 ? 20.370 -3.316 -33.001 1.00 76.19 121 GLU A CA 1
ATOM 922 C C . GLU A 1 121 ? 20.522 -1.950 -32.324 1.00 76.19 121 GLU A C 1
ATOM 924 O O . GLU A 1 121 ? 20.866 -0.945 -32.950 1.00 76.19 121 GLU A O 1
ATOM 929 N N . VAL A 1 122 ? 20.221 -1.899 -31.027 1.00 76.88 122 VAL A N 1
ATOM 930 C CA . VAL A 1 122 ? 20.248 -0.654 -30.263 1.00 76.88 122 VAL A CA 1
ATOM 931 C C . VAL A 1 122 ? 21.695 -0.264 -29.965 1.00 76.88 122 VAL A C 1
ATOM 933 O O . VAL A 1 122 ? 22.306 -0.761 -29.022 1.00 76.88 122 VAL A O 1
ATOM 936 N N . ASP A 1 123 ? 22.243 0.666 -30.749 1.00 85.62 123 ASP A N 1
ATOM 937 C CA . ASP A 1 123 ? 23.525 1.299 -30.433 1.00 85.62 123 ASP A CA 1
ATOM 938 C C . ASP A 1 123 ? 23.411 2.118 -29.135 1.00 85.62 123 ASP A C 1
ATOM 940 O O . ASP A 1 123 ? 22.919 3.251 -29.122 1.00 85.62 123 ASP A O 1
ATOM 944 N N . GLU A 1 124 ? 23.928 1.562 -28.038 1.00 86.38 124 GLU A N 1
ATOM 945 C CA . GLU A 1 124 ? 23.975 2.202 -26.720 1.00 86.38 124 GLU A CA 1
ATOM 946 C C . GLU A 1 124 ? 24.721 3.549 -26.720 1.00 86.38 124 GLU A C 1
ATOM 948 O O . GLU A 1 124 ? 24.509 4.419 -25.865 1.00 86.38 124 GLU A O 1
ATOM 953 N N . LYS A 1 125 ? 25.623 3.762 -27.686 1.00 89.69 125 LYS A N 1
ATOM 954 C CA . LYS A 1 125 ? 26.391 5.004 -27.809 1.00 89.69 125 LYS A CA 1
ATOM 955 C C . LYS A 1 125 ? 25.616 6.076 -28.580 1.00 89.69 125 LYS A C 1
ATOM 957 O O . LYS A 1 125 ? 25.956 7.259 -28.424 1.00 89.69 125 LYS A O 1
ATOM 962 N N . SER A 1 126 ? 24.554 5.696 -29.296 1.00 91.00 126 SER A N 1
ATOM 963 C CA . SER A 1 126 ? 23.706 6.561 -30.115 1.00 91.00 126 SER A CA 1
ATOM 964 C C . SER A 1 126 ? 23.063 7.690 -29.318 1.00 91.00 126 SER A C 1
ATOM 966 O O . SER A 1 126 ? 22.557 7.530 -28.203 1.00 91.00 126 SER A O 1
ATOM 968 N N . LYS A 1 127 ? 22.994 8.867 -29.949 1.00 92.31 127 LYS A N 1
ATOM 969 C CA . LYS A 1 127 ? 22.292 10.035 -29.398 1.00 92.31 127 LYS A CA 1
ATOM 970 C C . LYS A 1 127 ? 20.788 9.786 -29.234 1.00 92.31 127 LYS A C 1
ATOM 972 O O . LYS A 1 127 ? 20.193 10.392 -28.348 1.00 92.31 127 LYS A O 1
ATOM 977 N N . LYS A 1 128 ? 20.175 8.925 -30.062 1.00 89.69 128 LYS A N 1
ATOM 978 C CA . LYS A 1 128 ? 18.744 8.582 -29.950 1.00 89.69 128 LYS A CA 1
ATOM 979 C C . LYS A 1 128 ? 18.480 7.788 -28.668 1.00 89.69 128 LYS A C 1
ATOM 981 O O . LYS A 1 128 ? 17.674 8.222 -27.853 1.00 89.69 128 LYS A O 1
ATOM 986 N N . PHE A 1 129 ? 19.239 6.713 -28.451 1.00 89.25 129 PHE A N 1
ATOM 987 C CA . PHE A 1 129 ? 19.137 5.869 -27.259 1.00 89.25 129 PHE A CA 1
ATOM 988 C C . PHE A 1 129 ? 19.390 6.652 -25.964 1.00 89.25 129 PHE A C 1
ATOM 990 O O . PHE A 1 129 ? 18.578 6.615 -25.044 1.00 89.25 129 PHE A O 1
ATOM 997 N N . LYS A 1 130 ? 20.452 7.467 -25.918 1.00 92.44 130 LYS A N 1
ATOM 998 C CA . LYS A 1 130 ? 20.743 8.312 -24.746 1.00 92.44 130 LYS A CA 1
ATOM 999 C C . LYS A 1 130 ? 19.631 9.318 -24.448 1.00 92.44 130 LYS A C 1
ATOM 1001 O O . LYS A 1 130 ? 19.284 9.499 -23.288 1.00 92.44 130 LYS A O 1
ATOM 1006 N N . ARG A 1 131 ? 19.034 9.942 -25.473 1.00 92.25 131 ARG A N 1
ATOM 1007 C CA . ARG A 1 131 ? 17.861 10.820 -25.295 1.00 92.25 131 ARG A CA 1
ATOM 1008 C C . ARG A 1 131 ? 16.651 10.055 -24.764 1.00 92.25 131 ARG A C 1
ATOM 1010 O O . ARG A 1 131 ? 15.971 10.577 -23.893 1.00 92.25 131 ARG A O 1
ATOM 1017 N N . GLN A 1 132 ? 16.416 8.837 -25.249 1.00 89.81 132 GLN A N 1
ATOM 1018 C CA . GLN A 1 132 ? 15.329 7.980 -24.777 1.00 89.81 132 GLN A CA 1
ATOM 1019 C C . GLN A 1 132 ? 15.510 7.612 -23.296 1.00 89.81 132 GLN A C 1
ATOM 1021 O O . GLN A 1 132 ? 14.578 7.800 -22.517 1.00 89.81 132 GLN A O 1
ATOM 1026 N N . ILE A 1 133 ? 16.717 7.210 -22.877 1.00 90.31 133 ILE A N 1
ATOM 1027 C CA . ILE A 1 133 ? 17.038 6.984 -21.456 1.00 90.31 133 ILE A CA 1
ATOM 1028 C C . ILE A 1 133 ? 16.803 8.255 -20.634 1.00 90.31 133 ILE A C 1
ATOM 1030 O O . ILE A 1 133 ? 16.083 8.203 -19.644 1.00 90.31 133 ILE A O 1
ATOM 1034 N N . ILE A 1 134 ? 17.348 9.402 -21.056 1.00 88.25 134 ILE A N 1
ATOM 1035 C CA . ILE A 1 134 ? 17.195 10.676 -20.330 1.00 88.25 134 ILE A CA 1
ATOM 1036 C C . ILE A 1 134 ? 15.718 11.095 -20.227 1.00 88.25 134 ILE A C 1
ATOM 1038 O O . ILE A 1 134 ? 15.322 11.640 -19.206 1.00 88.25 134 ILE A O 1
ATOM 1042 N N . SER A 1 135 ? 14.887 10.813 -21.237 1.00 86.19 135 SER A N 1
ATOM 1043 C CA . SER A 1 135 ? 13.447 11.125 -21.197 1.00 86.19 135 SER A CA 1
ATOM 1044 C C . SER A 1 135 ? 12.620 10.227 -20.269 1.00 86.19 135 SER A C 1
ATOM 1046 O O . SER A 1 135 ? 11.504 10.596 -19.916 1.00 86.19 135 SER A O 1
ATOM 1048 N N . VAL A 1 136 ? 13.146 9.057 -19.893 1.00 84.44 136 VAL A N 1
ATOM 1049 C CA . VAL A 1 136 ? 12.495 8.092 -18.985 1.00 84.44 136 VAL A CA 1
ATOM 1050 C C . VAL A 1 136 ? 13.088 8.162 -17.571 1.00 84.44 136 VAL A C 1
ATOM 1052 O O . VAL A 1 136 ? 12.429 7.787 -16.603 1.00 84.44 136 VAL A O 1
ATOM 1055 N N . ALA A 1 137 ? 14.322 8.651 -17.433 1.00 91.06 137 ALA A N 1
ATOM 1056 C CA . ALA A 1 137 ? 14.995 8.818 -16.154 1.00 91.06 137 ALA A CA 1
ATOM 1057 C C . ALA A 1 137 ? 14.296 9.882 -15.291 1.00 91.06 137 ALA A C 1
ATOM 1059 O O . ALA A 1 137 ? 14.304 11.069 -15.609 1.00 91.06 137 ALA A O 1
ATOM 1060 N N . VAL A 1 138 ? 13.724 9.444 -14.170 1.00 88.88 138 VAL A N 1
ATOM 1061 C CA . VAL A 1 138 ? 13.207 10.322 -13.112 1.00 88.88 138 VAL A CA 1
ATOM 1062 C C . VAL A 1 138 ? 14.381 10.801 -12.256 1.00 88.88 138 VAL A C 1
ATOM 1064 O O . VAL A 1 138 ? 15.250 9.996 -11.911 1.00 88.88 138 VAL A O 1
ATOM 1067 N N . ASP A 1 139 ? 14.413 12.085 -11.892 1.00 92.00 139 ASP A N 1
ATOM 1068 C CA . ASP A 1 139 ? 15.444 12.604 -10.990 1.00 92.00 139 ASP A CA 1
ATOM 1069 C C . ASP A 1 139 ? 15.295 11.989 -9.584 1.00 92.00 139 ASP A C 1
ATOM 1071 O O . ASP A 1 139 ? 14.203 11.908 -9.014 1.00 92.00 139 ASP A O 1
ATOM 1075 N N . GLY A 1 140 ? 16.417 11.578 -8.992 1.00 92.12 140 GLY A N 1
ATOM 1076 C CA . GLY A 1 140 ? 16.460 11.094 -7.615 1.00 92.12 140 GLY A CA 1
ATOM 1077 C C . GLY A 1 140 ? 15.997 12.153 -6.610 1.00 92.12 140 GLY A C 1
ATOM 1078 O O . GLY A 1 140 ? 15.428 11.799 -5.574 1.00 92.12 140 GLY A O 1
ATOM 1079 N N . TYR A 1 141 ? 16.176 13.442 -6.922 1.00 95.06 141 TYR A N 1
ATOM 1080 C CA . TYR A 1 141 ? 15.645 14.534 -6.105 1.00 95.06 141 TYR A CA 1
ATOM 1081 C C . TYR A 1 141 ? 14.111 14.503 -6.018 1.00 95.06 141 TYR A C 1
ATOM 1083 O O . TYR A 1 141 ? 13.566 14.558 -4.912 1.00 95.06 141 TYR A O 1
ATOM 1091 N N . ASP A 1 142 ? 13.420 14.329 -7.147 1.00 94.50 142 ASP A N 1
ATOM 1092 C CA . ASP A 1 142 ? 11.954 14.291 -7.204 1.00 94.50 142 ASP A CA 1
ATOM 1093 C C . ASP A 1 142 ? 11.387 13.099 -6.425 1.00 94.50 142 ASP A C 1
ATOM 1095 O O . ASP A 1 142 ? 10.402 13.239 -5.696 1.00 94.50 142 ASP A O 1
ATOM 1099 N N . ILE A 1 143 ? 12.050 11.939 -6.498 1.00 95.19 143 ILE A N 1
ATOM 1100 C CA . ILE A 1 143 ? 11.682 10.744 -5.722 1.00 95.19 143 ILE A CA 1
ATOM 1101 C C . ILE A 1 143 ? 11.796 11.029 -4.216 1.00 95.19 143 ILE A C 1
ATOM 1103 O O . ILE A 1 143 ? 10.875 10.726 -3.452 1.00 95.19 143 ILE A O 1
ATOM 1107 N N . MET A 1 144 ? 12.894 11.655 -3.773 1.00 97.38 144 MET A N 1
ATOM 1108 C CA . MET A 1 144 ? 13.082 12.028 -2.365 1.00 97.38 144 MET A CA 1
ATOM 1109 C C . MET A 1 144 ? 12.078 13.092 -1.899 1.00 97.38 144 MET A C 1
ATOM 1111 O O . MET A 1 144 ? 11.571 13.004 -0.778 1.00 97.38 144 MET A O 1
ATOM 1115 N N . ALA A 1 145 ? 11.768 14.083 -2.738 1.00 97.69 145 ALA A N 1
ATOM 1116 C CA . ALA A 1 145 ? 10.784 15.120 -2.440 1.00 97.69 145 ALA A CA 1
ATOM 1117 C C . ALA A 1 145 ? 9.365 14.534 -2.325 1.00 97.69 145 ALA A C 1
ATOM 1119 O O . ALA A 1 145 ? 8.655 14.810 -1.354 1.00 97.69 145 ALA A O 1
ATOM 1120 N N . ALA A 1 146 ? 8.976 13.658 -3.256 1.00 97.50 146 ALA A N 1
ATOM 1121 C CA . ALA A 1 146 ? 7.704 12.944 -3.219 1.00 97.50 146 ALA A CA 1
ATOM 1122 C C . ALA A 1 146 ? 7.582 12.050 -1.973 1.00 97.50 146 ALA A C 1
ATOM 1124 O O . ALA A 1 146 ? 6.539 12.058 -1.316 1.00 97.50 146 ALA A O 1
ATOM 1125 N N . ALA A 1 147 ? 8.650 11.334 -1.603 1.00 98.00 147 ALA A N 1
ATOM 1126 C CA . ALA A 1 147 ? 8.685 10.498 -0.404 1.00 98.00 147 ALA A CA 1
ATOM 1127 C C . ALA A 1 147 ? 8.518 11.317 0.890 1.00 98.00 147 ALA A C 1
ATOM 1129 O O . ALA A 1 147 ? 7.703 10.953 1.741 1.00 98.00 147 ALA A O 1
ATOM 1130 N N . LYS A 1 148 ? 9.223 12.452 1.025 1.00 98.12 148 LYS A N 1
ATOM 1131 C CA . LYS A 1 148 ? 9.069 13.372 2.169 1.00 98.12 148 LYS A CA 1
ATOM 1132 C C . LYS A 1 148 ? 7.643 13.908 2.276 1.00 98.12 148 LYS A C 1
ATOM 1134 O O . LYS A 1 148 ? 7.013 13.758 3.318 1.00 98.12 148 LYS A O 1
ATOM 1139 N N . HIS A 1 149 ? 7.092 14.419 1.178 1.00 97.50 149 HIS A N 1
ATOM 1140 C CA . HIS A 1 149 ? 5.734 14.962 1.157 1.00 97.50 149 HIS A CA 1
ATOM 1141 C C . HIS A 1 149 ? 4.670 13.884 1.450 1.00 97.50 149 HIS A C 1
ATOM 1143 O O . HIS A 1 149 ? 3.693 14.139 2.154 1.00 97.50 149 HIS A O 1
ATOM 1149 N N . ALA A 1 150 ? 4.847 12.650 0.963 1.00 98.06 150 ALA A N 1
ATOM 1150 C CA . ALA A 1 150 ? 3.974 11.529 1.315 1.00 98.06 150 ALA A CA 1
ATOM 1151 C C . ALA A 1 150 ? 4.040 11.195 2.818 1.00 98.06 150 ALA A C 1
ATOM 1153 O O . ALA A 1 150 ? 3.000 10.966 3.443 1.00 98.06 150 ALA A O 1
ATOM 1154 N N . CYS A 1 151 ? 5.243 11.229 3.398 1.00 97.12 151 CYS A N 1
ATOM 1155 C CA . CYS A 1 151 ? 5.484 11.035 4.824 1.00 97.12 151 CYS A CA 1
ATOM 1156 C C . CYS A 1 151 ? 4.766 12.109 5.664 1.00 97.12 151 CYS A C 1
ATOM 1158 O O . CYS A 1 151 ? 3.926 11.772 6.499 1.00 97.12 151 CYS A O 1
ATOM 1160 N N . GLU A 1 152 ? 4.985 13.392 5.369 1.00 97.81 152 GLU A N 1
ATOM 1161 C CA . GLU A 1 152 ? 4.353 14.544 6.038 1.00 97.81 152 GLU A CA 1
ATOM 1162 C C . GLU A 1 152 ? 2.817 14.481 5.990 1.00 97.81 152 GLU A C 1
ATOM 1164 O O . GLU A 1 152 ? 2.144 14.608 7.016 1.00 97.81 152 GLU A O 1
ATOM 1169 N N . ARG A 1 153 ? 2.239 14.180 4.816 1.00 97.38 153 ARG A N 1
ATOM 1170 C CA . ARG A 1 153 ? 0.786 13.967 4.660 1.00 97.38 153 ARG A CA 1
ATOM 1171 C C . ARG A 1 153 ? 0.262 12.823 5.531 1.00 97.38 153 ARG A C 1
ATOM 1173 O O . ARG A 1 153 ? -0.896 12.863 5.949 1.00 97.38 153 ARG A O 1
ATOM 1180 N N . SER A 1 154 ? 1.060 11.776 5.748 1.00 95.62 154 SER A N 1
ATOM 1181 C CA . SER A 1 154 ? 0.676 10.643 6.596 1.00 95.62 154 SER A CA 1
ATOM 1182 C C . SER A 1 154 ? 0.733 11.003 8.083 1.00 95.62 154 SER A C 1
ATOM 1184 O O . SER A 1 154 ? -0.210 10.682 8.807 1.00 95.62 154 SER A O 1
ATOM 1186 N N . PHE A 1 155 ? 1.749 11.764 8.507 1.00 96.38 155 PHE A N 1
ATOM 1187 C CA . PHE A 1 155 ? 1.867 12.288 9.868 1.00 96.38 155 PHE A CA 1
ATOM 1188 C C . PHE A 1 155 ? 0.699 13.214 10.221 1.00 96.38 155 PHE A C 1
ATOM 1190 O O . PHE A 1 155 ? 0.006 12.947 11.198 1.00 96.38 155 PHE A O 1
ATOM 1197 N N . ALA A 1 156 ? 0.363 14.195 9.378 1.00 97.25 156 ALA A N 1
ATOM 1198 C CA . ALA A 1 156 ? -0.786 15.079 9.619 1.00 97.25 156 ALA A CA 1
ATOM 1199 C C . ALA A 1 156 ? -2.126 14.310 9.738 1.00 97.25 156 ALA A C 1
ATOM 1201 O O . ALA A 1 156 ? -2.988 14.630 10.563 1.00 97.25 156 ALA A O 1
ATOM 1202 N N . LYS A 1 157 ? -2.307 13.238 8.949 1.00 96.50 157 LYS A N 1
ATOM 1203 C CA . LYS A 1 157 ? -3.470 12.332 9.051 1.00 96.50 157 LYS A CA 1
ATOM 1204 C C . LYS A 1 157 ? -3.458 11.463 10.312 1.00 96.50 157 LYS A C 1
ATOM 1206 O O . LYS A 1 157 ? -4.520 11.020 10.746 1.00 96.50 157 LYS A O 1
ATOM 1211 N N . PHE A 1 158 ? -2.287 11.175 10.873 1.00 95.38 158 PHE A N 1
ATOM 1212 C CA . PHE A 1 158 ? -2.158 10.460 12.137 1.00 95.38 158 PHE A CA 1
ATOM 1213 C C . PHE A 1 158 ? -2.427 11.392 13.324 1.00 95.38 158 PHE A C 1
ATOM 1215 O O . PHE A 1 158 ? -3.240 11.053 14.179 1.00 95.38 158 PHE A O 1
ATOM 1222 N N . GLU A 1 159 ? -1.843 12.591 13.335 1.00 96.56 159 GLU A N 1
ATOM 1223 C CA . GLU A 1 159 ? -2.046 13.598 14.384 1.00 96.56 159 GLU A CA 1
ATOM 1224 C C . GLU A 1 159 ? -3.513 14.015 14.510 1.00 96.56 159 GLU A C 1
ATOM 1226 O O . GLU A 1 159 ? -4.053 14.027 15.612 1.00 96.56 159 GLU A O 1
ATOM 1231 N N . THR A 1 160 ? -4.200 14.267 13.391 1.00 96.62 160 THR A N 1
ATOM 1232 C CA . THR A 1 160 ? -5.643 14.579 13.395 1.00 96.62 160 THR A CA 1
ATOM 1233 C C . THR A 1 160 ? -6.492 13.445 13.977 1.00 96.62 160 THR A C 1
ATOM 1235 O O . THR A 1 160 ? -7.416 13.704 14.751 1.00 96.62 160 THR A O 1
ATOM 1238 N N . LYS A 1 161 ? -6.162 12.180 13.678 1.00 96.94 161 LYS A N 1
ATOM 1239 C CA . LYS A 1 161 ? -6.814 11.009 14.289 1.00 96.94 161 LYS A CA 1
ATOM 1240 C C . LYS A 1 161 ? -6.495 10.879 15.778 1.00 96.94 161 LYS A C 1
ATOM 1242 O O . LYS A 1 161 ? -7.402 10.594 16.555 1.00 96.94 161 LYS A O 1
ATOM 1247 N N . ASN A 1 162 ? -5.244 11.103 16.178 1.00 96.88 162 ASN A N 1
ATOM 1248 C CA . ASN A 1 162 ? -4.832 11.026 17.576 1.00 96.88 162 ASN A CA 1
ATOM 1249 C C . ASN A 1 162 ? -5.498 12.129 18.414 1.00 96.88 162 ASN A C 1
ATOM 1251 O O . ASN A 1 162 ? -6.104 11.835 19.438 1.00 96.88 162 ASN A O 1
ATOM 1255 N N . ALA A 1 163 ? -5.511 13.373 17.929 1.00 96.25 163 ALA A N 1
ATOM 1256 C CA . ALA A 1 163 ? -6.205 14.486 18.574 1.00 96.25 163 ALA A CA 1
ATOM 1257 C C . ALA A 1 163 ? -7.719 14.234 18.712 1.00 96.25 163 ALA A C 1
ATOM 1259 O O . ALA A 1 163 ? -8.306 14.537 19.752 1.00 96.25 163 ALA A O 1
ATOM 1260 N N . ALA A 1 164 ? -8.357 13.629 17.701 1.00 95.75 164 ALA A N 1
ATOM 1261 C CA . ALA A 1 164 ? -9.760 13.221 17.784 1.00 95.75 164 ALA A CA 1
ATOM 1262 C C . ALA A 1 164 ? -9.987 12.109 18.828 1.00 95.75 164 ALA A C 1
ATOM 1264 O O . ALA A 1 164 ? -10.949 12.182 19.595 1.00 95.75 164 ALA A O 1
ATOM 1265 N N . ALA A 1 165 ? -9.094 11.116 18.900 1.00 96.25 165 ALA A N 1
ATOM 1266 C CA . ALA A 1 165 ? -9.147 10.046 19.896 1.00 96.25 165 ALA A CA 1
ATOM 1267 C C . ALA A 1 165 ? -8.934 10.576 21.326 1.00 96.25 165 ALA A C 1
ATOM 1269 O O . ALA A 1 165 ? -9.707 10.243 22.221 1.00 96.25 165 ALA A O 1
ATOM 1270 N N . GLU A 1 166 ? -7.964 11.468 21.540 1.00 96.00 166 GLU A N 1
ATOM 1271 C CA . GLU A 1 166 ? -7.746 12.141 22.825 1.00 96.00 166 GLU A CA 1
ATOM 1272 C C . GLU A 1 166 ? -8.936 13.021 23.233 1.00 96.00 166 GLU A C 1
ATOM 1274 O O . GLU A 1 166 ? -9.326 13.036 24.400 1.00 96.00 166 GLU A O 1
ATOM 1279 N N . ALA A 1 167 ? -9.548 13.742 22.290 1.00 95.31 167 ALA A N 1
ATOM 1280 C CA . ALA A 1 167 ? -10.742 14.546 22.554 1.00 95.31 167 ALA A CA 1
ATOM 1281 C C . ALA A 1 167 ? -11.984 13.686 22.856 1.00 95.31 167 ALA A C 1
ATOM 1283 O O . ALA A 1 167 ? -12.878 14.128 23.583 1.00 95.31 167 ALA A O 1
ATOM 1284 N N . ALA A 1 168 ? -12.061 12.466 22.316 1.00 94.62 168 ALA A N 1
ATOM 1285 C CA . ALA A 1 168 ? -13.082 11.487 22.679 1.00 94.62 168 ALA A CA 1
ATOM 1286 C C . ALA A 1 168 ? -12.818 10.896 24.075 1.00 94.62 168 ALA A C 1
ATOM 1288 O O . ALA A 1 168 ? -13.732 10.868 24.898 1.00 94.62 168 ALA A O 1
ATOM 1289 N N . ALA A 1 169 ? -11.569 10.520 24.374 1.00 95.88 169 ALA A N 1
ATOM 1290 C CA . ALA A 1 169 ? -11.155 10.024 25.685 1.00 95.88 169 ALA A CA 1
ATOM 1291 C C . ALA A 1 169 ? -11.444 11.046 26.797 1.00 95.88 169 ALA A C 1
ATOM 1293 O O . ALA A 1 169 ? -12.119 10.711 27.764 1.00 95.88 169 ALA A O 1
ATOM 1294 N N . LYS A 1 170 ? -11.064 12.318 26.611 1.00 96.25 170 LYS A N 1
ATOM 1295 C CA . LYS A 1 170 ? -11.344 13.407 27.568 1.00 96.25 170 LYS A CA 1
ATOM 1296 C C . LYS A 1 170 ? -12.847 13.604 27.818 1.00 96.25 170 LYS A C 1
ATOM 1298 O O . LYS A 1 170 ? -13.263 13.740 28.966 1.00 96.25 170 LYS A O 1
ATOM 1303 N N . ARG A 1 171 ? -13.691 13.555 26.774 1.00 93.56 171 ARG A N 1
ATOM 1304 C CA . ARG A 1 171 ? -15.160 13.612 26.941 1.00 93.56 171 ARG A CA 1
ATOM 1305 C C . ARG A 1 171 ? -15.704 12.425 27.736 1.00 93.56 171 ARG A C 1
ATOM 1307 O O . ARG A 1 171 ? -16.610 12.608 28.549 1.00 93.56 171 ARG A O 1
ATOM 1314 N N . GLU A 1 172 ? -15.174 11.229 27.502 1.00 90.75 172 GLU A N 1
ATOM 1315 C CA . GLU A 1 172 ? -15.580 10.026 28.227 1.00 90.75 172 GLU A CA 1
ATOM 1316 C C . GLU A 1 172 ? -15.116 10.066 29.690 1.00 90.75 172 GLU A C 1
ATOM 1318 O O . GLU A 1 172 ? -15.915 9.807 30.587 1.00 90.75 172 GLU A O 1
ATOM 1323 N N . GLU A 1 173 ? -13.883 10.496 29.960 1.00 90.69 173 GLU A N 1
ATOM 1324 C CA . GLU A 1 173 ? -13.367 10.732 31.314 1.00 90.69 173 GLU A CA 1
ATOM 1325 C C . GLU A 1 173 ? -14.217 11.757 32.075 1.00 90.69 173 GLU A C 1
ATOM 1327 O O . GLU A 1 173 ? -14.604 11.511 33.219 1.00 90.69 173 GLU A O 1
ATOM 1332 N N . GLU A 1 174 ? -14.599 12.871 31.442 1.00 94.38 174 GLU A N 1
ATOM 1333 C CA . GLU A 1 174 ? -15.532 13.838 32.026 1.00 94.38 174 GLU A CA 1
ATOM 1334 C C . GLU A 1 174 ? -16.910 13.231 32.320 1.00 94.38 174 GLU A C 1
ATOM 1336 O O . GLU A 1 174 ? -17.510 13.523 33.360 1.00 94.38 174 GLU A O 1
ATOM 1341 N N . ARG A 1 175 ? -17.445 12.410 31.408 1.00 92.69 175 ARG A N 1
ATOM 1342 C CA . ARG A 1 175 ? -18.737 11.728 31.575 1.00 92.69 175 ARG A CA 1
ATOM 1343 C C . ARG A 1 175 ? -18.678 10.745 32.746 1.00 92.69 175 ARG A C 1
ATOM 1345 O O . ARG A 1 175 ? -19.566 10.755 33.601 1.00 92.69 175 ARG A O 1
ATOM 1352 N N . VAL A 1 176 ? -17.608 9.957 32.833 1.00 87.62 176 VAL A N 1
ATOM 1353 C CA . VAL A 1 176 ? -17.332 9.037 33.942 1.00 87.62 176 VAL A CA 1
ATOM 1354 C C . VAL A 1 176 ? -17.138 9.804 35.250 1.00 87.62 176 VAL A C 1
ATOM 1356 O O . VAL A 1 176 ? -17.702 9.403 36.265 1.00 87.62 176 VAL A O 1
ATOM 1359 N N . ALA A 1 177 ? -16.441 10.943 35.250 1.00 88.69 177 ALA A N 1
ATOM 1360 C CA . ALA A 1 177 ? -16.273 11.790 36.431 1.00 88.69 177 ALA A CA 1
ATOM 1361 C C . ALA A 1 177 ? -17.606 12.394 36.916 1.00 88.69 177 ALA A C 1
ATOM 1363 O O . ALA A 1 177 ? -17.869 12.415 38.121 1.00 88.69 177 ALA A O 1
ATOM 1364 N N . LYS A 1 178 ? -18.482 12.832 35.999 1.00 89.00 178 LYS A N 1
ATOM 1365 C CA . LYS A 1 178 ? -19.850 13.292 36.312 1.00 89.00 178 LYS A CA 1
ATOM 1366 C C . LYS A 1 178 ? -20.681 12.156 36.932 1.00 89.00 178 LYS A C 1
ATOM 1368 O O . LYS A 1 178 ? -21.277 12.351 37.990 1.00 89.00 178 LYS A O 1
ATOM 1373 N N . LEU A 1 179 ? -20.640 10.948 36.361 1.00 85.38 179 LEU A N 1
ATOM 1374 C CA . LEU A 1 179 ? -21.293 9.760 36.936 1.00 85.38 179 LEU A CA 1
ATOM 1375 C C . LEU A 1 179 ? -20.717 9.361 38.303 1.00 85.38 179 LEU A C 1
ATOM 1377 O O . LEU A 1 179 ? -21.474 9.023 39.211 1.00 85.38 179 LEU A O 1
ATOM 1381 N N . LYS A 1 180 ? -19.394 9.442 38.481 1.00 85.12 180 LYS A N 1
ATOM 1382 C CA . LYS A 1 180 ? -18.700 9.163 39.746 1.00 85.12 180 LYS A CA 1
ATOM 1383 C C . LYS A 1 180 ? -19.126 10.131 40.856 1.00 85.12 180 LYS A C 1
ATOM 1385 O O . LYS A 1 180 ? -19.316 9.697 41.987 1.00 85.12 180 LYS A O 1
ATOM 1390 N N . LYS A 1 181 ? -19.344 11.414 40.537 1.00 86.62 181 LYS A N 1
ATOM 1391 C CA . LYS A 1 181 ? -19.897 12.404 41.481 1.00 86.62 181 LYS A CA 1
ATOM 1392 C C . LYS A 1 181 ? -21.348 12.100 41.870 1.00 86.62 181 LYS A C 1
ATOM 1394 O O . LYS A 1 181 ? -21.677 12.192 43.045 1.00 86.62 181 LYS A O 1
ATOM 1399 N N . LEU A 1 182 ? -22.198 11.720 40.912 1.00 82.88 182 LEU A N 1
ATOM 1400 C CA . LEU A 1 182 ? -23.629 11.474 41.159 1.00 82.88 182 LEU A CA 1
ATOM 1401 C C . LEU A 1 182 ? -23.924 10.127 41.843 1.00 82.88 182 LEU A C 1
ATOM 1403 O O . LEU A 1 182 ? -24.858 10.038 42.634 1.00 82.88 182 LEU A O 1
ATOM 1407 N N . ARG A 1 183 ? -23.157 9.072 41.534 1.00 72.50 183 ARG A N 1
ATOM 1408 C CA . ARG A 1 183 ? -23.423 7.683 41.970 1.00 72.50 183 ARG A CA 1
ATOM 1409 C C . ARG A 1 183 ? -22.377 7.125 42.951 1.00 72.50 183 ARG A C 1
ATOM 1411 O O . ARG A 1 183 ? -22.471 5.969 43.364 1.00 72.50 183 ARG A O 1
ATOM 1418 N N . GLY A 1 184 ? -21.375 7.926 43.319 1.00 74.62 184 GLY A N 1
ATOM 1419 C CA . GLY A 1 184 ? -20.241 7.523 44.156 1.00 74.62 184 GLY A CA 1
ATOM 1420 C C . GLY A 1 184 ? -19.268 6.566 43.454 1.00 74.62 184 GLY A C 1
ATOM 1421 O O . GLY A 1 184 ? -19.348 6.332 42.250 1.00 74.62 184 GLY A O 1
ATOM 1422 N N . GLU A 1 185 ? -18.337 5.977 44.208 1.00 66.56 185 GLU A N 1
ATOM 1423 C CA . GLU A 1 185 ? -17.326 5.051 43.655 1.00 66.56 185 GLU A CA 1
ATOM 1424 C C . GLU A 1 185 ? -17.802 3.588 43.571 1.00 66.56 185 GLU A C 1
ATOM 1426 O O . GLU A 1 185 ? -17.201 2.771 42.874 1.00 66.56 185 GLU A O 1
ATOM 1431 N N . LYS A 1 186 ? -18.897 3.238 44.261 1.00 64.25 186 LYS A N 1
ATOM 1432 C CA . LYS A 1 186 ? -19.323 1.840 44.462 1.00 64.25 186 LYS A CA 1
ATOM 1433 C C . LYS A 1 186 ? -19.798 1.125 43.188 1.00 64.25 186 LYS A C 1
ATOM 1435 O O . LYS A 1 186 ? -19.719 -0.099 43.133 1.00 64.25 186 LYS A O 1
ATOM 1440 N N . TRP A 1 187 ? -20.285 1.839 42.170 1.00 66.12 187 TRP A N 1
ATOM 1441 C CA . TRP A 1 187 ? -20.936 1.209 41.009 1.00 66.12 187 TRP A CA 1
ATOM 1442 C C . TRP A 1 187 ? -19.971 0.500 40.045 1.00 66.12 187 TRP A C 1
ATOM 1444 O O . TRP A 1 187 ? -20.369 -0.485 39.429 1.00 66.12 187 TRP A O 1
ATOM 1454 N N . LEU A 1 188 ? -18.711 0.940 39.939 1.00 61.75 188 LEU A N 1
ATOM 1455 C CA . LEU A 1 188 ? -17.765 0.395 38.952 1.00 61.75 188 LEU A CA 1
ATOM 1456 C C . LEU A 1 188 ? -17.285 -1.038 39.290 1.00 61.75 188 LEU A C 1
ATOM 1458 O O . LEU A 1 188 ? -17.294 -1.875 38.388 1.00 61.75 188 LEU A O 1
ATOM 1462 N N . PRO A 1 189 ? -16.949 -1.392 40.551 1.00 62.66 189 PRO A N 1
ATOM 1463 C CA . PRO A 1 189 ? -16.628 -2.778 40.908 1.00 62.66 189 PRO A CA 1
ATOM 1464 C C . PRO A 1 189 ? -17.833 -3.600 41.389 1.00 62.66 189 PRO A C 1
ATOM 1466 O O . PRO A 1 189 ? -17.745 -4.828 41.388 1.00 62.66 189 PRO A O 1
ATOM 1469 N N . SER A 1 190 ? -18.944 -2.985 41.832 1.00 64.38 190 SER A N 1
ATOM 1470 C CA . SER A 1 190 ? -20.075 -3.771 42.356 1.00 64.38 190 SER A CA 1
ATOM 1471 C C . SER A 1 190 ? -20.819 -4.521 41.257 1.00 64.38 190 SER A C 1
ATOM 1473 O O . SER A 1 190 ? -21.011 -5.719 41.419 1.00 64.38 190 SER A O 1
ATOM 1475 N N . VAL A 1 191 ? -21.066 -3.905 40.093 1.00 65.25 191 VAL A N 1
ATOM 1476 C CA . VAL A 1 191 ? -21.654 -4.612 38.937 1.00 65.25 191 VAL A CA 1
ATOM 1477 C C . VAL A 1 191 ? -20.767 -5.785 38.496 1.00 65.25 191 VAL A C 1
ATOM 1479 O O . VAL A 1 191 ? -21.260 -6.869 38.210 1.00 65.25 191 VAL A O 1
ATOM 1482 N N . ALA A 1 192 ? -19.439 -5.631 38.524 1.00 68.94 192 ALA A N 1
ATOM 1483 C CA . ALA A 1 192 ? -18.509 -6.717 38.197 1.00 68.94 192 ALA A CA 1
ATOM 1484 C C . ALA A 1 192 ? -18.472 -7.853 39.245 1.00 68.94 192 ALA A C 1
ATOM 1486 O O . ALA A 1 192 ? -18.011 -8.952 38.930 1.00 68.94 192 ALA A O 1
ATOM 1487 N N . ARG A 1 193 ? -18.932 -7.613 40.482 1.00 74.31 193 ARG A N 1
ATOM 1488 C CA . ARG A 1 193 ? -19.169 -8.662 41.490 1.00 74.31 193 ARG A CA 1
ATOM 1489 C C . ARG A 1 193 ? -20.564 -9.263 41.342 1.00 74.31 193 ARG A C 1
ATOM 1491 O O . ARG A 1 193 ? -20.668 -10.479 41.343 1.00 74.31 193 ARG A O 1
ATOM 1498 N N . GLU A 1 194 ? -21.587 -8.439 41.135 1.00 72.69 194 GLU A N 1
ATOM 1499 C CA . GLU A 1 194 ? -22.978 -8.854 40.909 1.00 72.69 194 GLU A CA 1
ATOM 1500 C C . GLU A 1 194 ? -23.102 -9.767 39.683 1.00 72.69 194 GLU A C 1
ATOM 1502 O O . GLU A 1 194 ? -23.719 -10.820 39.768 1.00 72.69 194 GLU A O 1
ATOM 1507 N N . MET A 1 195 ? -22.412 -9.456 38.581 1.00 73.12 195 MET A N 1
ATOM 1508 C CA . MET A 1 195 ? -22.338 -10.322 37.394 1.00 73.12 195 MET A CA 1
ATOM 1509 C C . MET A 1 195 ? -21.632 -11.661 37.674 1.00 73.12 195 MET A C 1
ATOM 1511 O O . MET A 1 195 ? -21.943 -12.663 37.038 1.00 73.12 195 MET A O 1
ATOM 1515 N N . LYS A 1 196 ? -20.687 -11.709 38.627 1.00 76.25 196 LYS A N 1
ATOM 1516 C CA . LYS A 1 196 ? -20.049 -12.967 39.058 1.00 76.25 196 LYS A CA 1
ATOM 1517 C C . LYS A 1 196 ? -20.959 -13.771 39.981 1.00 76.25 196 LYS A C 1
ATOM 1519 O O . LYS A 1 196 ? -20.995 -14.985 39.851 1.00 76.25 196 LYS A O 1
ATOM 1524 N N . THR A 1 197 ? -21.684 -13.124 40.895 1.00 76.62 197 THR A N 1
ATOM 1525 C CA . THR A 1 197 ? -22.629 -13.814 41.785 1.00 76.62 197 THR A CA 1
ATOM 1526 C C . THR A 1 197 ? -23.858 -14.302 41.031 1.00 76.62 197 THR A C 1
ATOM 1528 O O . THR A 1 197 ? -24.258 -15.433 41.258 1.00 76.62 197 THR A O 1
ATOM 1531 N N . ALA A 1 198 ? -24.389 -13.516 40.088 1.00 77.38 198 ALA A N 1
ATOM 1532 C CA . ALA A 1 198 ? -25.463 -13.941 39.193 1.00 77.38 198 ALA A CA 1
ATOM 1533 C C . ALA A 1 198 ? -25.020 -15.147 38.357 1.00 77.38 198 ALA A C 1
ATOM 1535 O O . ALA A 1 198 ? -25.690 -16.169 38.366 1.00 77.38 198 ALA A O 1
ATOM 1536 N N . LYS A 1 199 ? -23.820 -15.094 37.761 1.00 77.69 199 LYS A N 1
ATOM 1537 C CA . LYS A 1 199 ? -23.270 -16.244 37.037 1.00 77.69 199 LYS A CA 1
ATOM 1538 C C . LYS A 1 199 ? -23.092 -17.485 37.925 1.00 77.69 199 LYS A C 1
ATOM 1540 O O . LYS A 1 199 ? -23.439 -18.572 37.495 1.00 77.69 199 LYS A O 1
ATOM 1545 N N . LEU A 1 200 ? -22.607 -17.337 39.161 1.00 77.69 200 LEU A N 1
ATOM 1546 C CA . LEU A 1 200 ? -22.519 -18.455 40.111 1.00 77.69 200 LEU A CA 1
ATOM 1547 C C . LEU A 1 200 ? -23.898 -18.998 40.520 1.00 77.69 200 LEU A C 1
ATOM 1549 O O . LEU A 1 200 ? -24.015 -20.184 40.806 1.00 77.69 200 LEU A O 1
ATOM 1553 N N . GLN A 1 201 ? -24.933 -18.156 40.558 1.00 72.25 201 GLN A N 1
ATOM 1554 C CA . GLN A 1 201 ? -26.313 -18.580 40.802 1.00 72.25 201 GLN A CA 1
ATOM 1555 C C . GLN A 1 201 ? -26.895 -19.312 39.586 1.00 72.25 201 GLN A C 1
ATOM 1557 O O . GLN A 1 201 ? -27.524 -20.349 39.769 1.00 72.25 201 GLN A O 1
ATOM 1562 N N . ASP A 1 202 ? -26.627 -18.839 38.368 1.00 74.38 202 ASP A N 1
ATOM 1563 C CA . ASP A 1 202 ? -27.001 -19.521 37.125 1.00 74.38 202 ASP A CA 1
ATOM 1564 C C . ASP A 1 202 ? -26.283 -20.874 36.990 1.00 74.38 202 ASP A C 1
ATOM 1566 O O . ASP A 1 202 ? -26.927 -21.877 36.691 1.00 74.38 202 ASP A O 1
ATOM 1570 N N . ASP A 1 203 ? -24.975 -20.930 37.270 1.00 77.12 203 ASP A N 1
ATOM 1571 C CA . ASP A 1 203 ? -24.177 -22.163 37.256 1.00 77.12 203 ASP A CA 1
ATOM 1572 C C . ASP A 1 203 ? -24.720 -23.175 38.300 1.00 77.12 203 ASP A C 1
ATOM 1574 O O . ASP A 1 203 ? -24.885 -24.357 37.990 1.00 77.12 203 ASP A O 1
ATOM 1578 N N . LEU A 1 204 ? -25.099 -22.711 39.504 1.00 74.75 204 LEU A N 1
ATOM 1579 C CA . LEU A 1 204 ? -25.701 -23.540 40.563 1.00 74.75 204 LEU A CA 1
ATOM 1580 C C . LEU A 1 204 ? -27.120 -24.029 40.213 1.00 74.75 204 LEU A C 1
ATOM 1582 O O . LEU A 1 204 ? -27.488 -25.151 40.557 1.00 74.75 204 LEU A O 1
ATOM 1586 N N . LEU A 1 205 ? -27.918 -23.212 39.517 1.00 69.06 205 LEU A N 1
ATOM 1587 C CA . LEU A 1 205 ? -29.253 -23.581 39.028 1.00 69.06 205 LEU A CA 1
ATOM 1588 C C . LEU A 1 205 ? -29.203 -24.505 37.798 1.00 69.06 205 LEU A C 1
ATOM 1590 O O . LEU A 1 205 ? -30.165 -25.228 37.545 1.00 69.06 205 LEU A O 1
ATOM 1594 N N . GLN A 1 206 ? -28.094 -24.513 37.052 1.00 68.50 206 GLN A N 1
ATOM 1595 C CA . GLN A 1 206 ? -27.871 -25.386 35.892 1.00 68.50 206 GLN A CA 1
ATOM 1596 C C . GLN A 1 206 ? -27.201 -26.729 36.234 1.00 68.50 206 GLN A C 1
ATOM 1598 O O . GLN A 1 206 ? -27.009 -27.549 35.335 1.00 68.50 206 GLN A O 1
ATOM 1603 N N . GLY A 1 207 ? -26.892 -26.991 37.510 1.00 59.22 207 GLY A N 1
ATOM 1604 C CA . GLY A 1 207 ? -26.510 -28.322 37.993 1.00 59.22 207 GLY A CA 1
ATOM 1605 C C . GLY A 1 207 ? -25.174 -28.841 37.452 1.00 59.22 207 GLY A C 1
ATOM 1606 O O . GLY A 1 207 ? -25.119 -29.955 36.926 1.00 59.22 207 GLY A O 1
ATOM 1607 N N . LYS A 1 208 ? -24.106 -28.045 37.586 1.00 52.00 208 LYS A N 1
ATOM 1608 C CA . LYS A 1 208 ? -22.711 -28.452 37.344 1.00 52.00 208 LYS A CA 1
ATOM 1609 C C . LYS A 1 208 ? -21.833 -28.255 38.575 1.00 52.00 208 LYS A C 1
ATOM 1611 O O . LYS A 1 208 ? -22.076 -27.276 39.309 1.00 52.00 208 LYS A O 1
#

pLDDT: mean 74.81, std 16.22, range [37.06, 98.12]

Organism: Acorus calamus (NCBI:txid4465)